Protein AF-A0A835HKP3-F1 (afdb_monomer_lite)

Foldseek 3Di:
DEAPCPPDDPVVSVVSLVVVLVVVVVVDDDDYDHDDDDQVSVQSDQWDFDDDPNDTPDTDGCPHSNVVVVVCVVPPPDVVVSVVVVVVCVVVVDDDPPDDPPDDPDPDPDDPVVVVVVVVVVLVVLVVVCVVLVVVVVVVVVVVVVVVCVVCPPVVVDDPVVVVVVVVVVVVVVVVVVVVVVVSSPPSVPD

pLDDT: mean 80.49, std 10.36, range [38.06, 93.88]

Sequence (191 aa):
MDEPTSGLDARATAIVMRTVRNIVDTGKTVVCTIHQPIIDIFEAFDELFLMKRGEEIYVGPLGHNSCHLIKYFEVSPNPNLIMRNKLLIKELSVPPPSSKDLYFSTQYSQPILTQCMACLWKQHLSYWRDPAYTAVQIFFTIVVALMFGSIFWKQGSQTFRKQVQCNGFHLYNSSIIGTQNASTVQPVVVV

Structure (mmCIF, N/CA/C/O backbone):
data_AF-A0A835HKP3-F1
#
_entry.id   AF-A0A835HKP3-F1
#
loop_
_atom_site.group_PDB
_atom_site.id
_atom_site.type_symbol
_atom_site.label_atom_id
_atom_site.label_alt_id
_atom_site.label_comp_id
_atom_site.label_asym_id
_atom_site.label_entity_id
_atom_site.label_seq_id
_atom_site.pdbx_PDB_ins_code
_atom_site.Cartn_x
_atom_site.Cartn_y
_atom_site.Cartn_z
_atom_site.occupancy
_atom_site.B_iso_or_equiv
_atom_site.auth_seq_id
_atom_site.auth_comp_id
_atom_site.auth_asym_id
_atom_site.auth_atom_id
_atom_site.pdbx_PDB_model_num
ATOM 1 N N . MET A 1 1 ? 2.506 -0.990 -5.476 1.00 86.25 1 MET A N 1
ATOM 2 C CA . MET A 1 1 ? 1.329 -1.748 -5.012 1.00 86.25 1 MET A CA 1
ATOM 3 C C . MET A 1 1 ? 1.746 -3.191 -4.913 1.00 86.25 1 MET A C 1
ATOM 5 O O . MET A 1 1 ? 2.318 -3.686 -5.875 1.00 86.25 1 MET A O 1
ATOM 9 N N . ASP A 1 2 ? 1.534 -3.813 -3.764 1.00 87.44 2 ASP A N 1
ATOM 10 C CA . ASP A 1 2 ? 1.914 -5.208 -3.569 1.00 87.44 2 ASP A CA 1
ATOM 11 C C . ASP A 1 2 ? 0.697 -6.102 -3.831 1.00 87.44 2 ASP A C 1
ATOM 13 O O . ASP A 1 2 ? -0.352 -5.875 -3.233 1.00 87.44 2 ASP A O 1
ATOM 17 N N . GLU A 1 3 ? 0.815 -7.009 -4.800 1.00 86.38 3 GLU A N 1
ATOM 18 C CA . GLU A 1 3 ? -0.190 -8.014 -5.188 1.00 86.38 3 GLU A CA 1
ATOM 19 C C . GLU A 1 3 ? -1.661 -7.525 -5.257 1.00 86.38 3 GLU A C 1
ATOM 21 O O . GLU A 1 3 ? -2.549 -8.103 -4.624 1.00 86.38 3 GLU A O 1
ATOM 26 N N . PRO A 1 4 ? -1.993 -6.503 -6.074 1.00 83.25 4 PRO A N 1
ATOM 27 C CA . PRO A 1 4 ? -3.330 -5.893 -6.092 1.00 83.25 4 PRO A CA 1
ATOM 28 C C . PRO A 1 4 ? -4.442 -6.811 -6.633 1.00 83.25 4 PRO A C 1
ATOM 30 O O . PRO A 1 4 ? -5.616 -6.448 -6.591 1.00 83.25 4 PRO A O 1
ATOM 33 N N . THR A 1 5 ? -4.079 -7.970 -7.181 1.00 86.25 5 THR A N 1
ATOM 34 C CA . THR A 1 5 ? -4.986 -8.945 -7.798 1.00 86.25 5 THR A CA 1
ATOM 35 C C . THR A 1 5 ? -5.197 -10.195 -6.941 1.00 86.25 5 THR A C 1
ATOM 37 O O . THR A 1 5 ? -5.968 -11.073 -7.328 1.00 86.25 5 THR A O 1
ATOM 40 N N . SER A 1 6 ? -4.508 -10.305 -5.800 1.00 86.50 6 SER A N 1
ATOM 41 C CA . SER A 1 6 ? -4.568 -11.488 -4.941 1.00 86.50 6 SER A CA 1
ATOM 42 C C . SER A 1 6 ? -5.951 -11.637 -4.299 1.00 86.50 6 SER A C 1
ATOM 44 O O . SER A 1 6 ? -6.517 -10.677 -3.777 1.00 86.50 6 SER A O 1
ATOM 46 N N . GLY A 1 7 ? -6.524 -12.842 -4.373 1.00 84.06 7 GLY A N 1
ATOM 47 C CA . GLY A 1 7 ? -7.847 -13.152 -3.816 1.00 84.06 7 GLY A CA 1
ATOM 48 C C . GLY A 1 7 ? -9.051 -12.612 -4.603 1.00 84.06 7 GLY A C 1
ATOM 49 O O . GLY A 1 7 ? -10.176 -12.733 -4.120 1.00 84.06 7 GLY A O 1
ATOM 50 N N . LEU A 1 8 ? -8.847 -12.037 -5.795 1.00 87.62 8 LEU A N 1
ATOM 51 C CA . LEU A 1 8 ? -9.923 -11.520 -6.648 1.00 87.62 8 LEU A CA 1
ATOM 52 C C . LEU A 1 8 ? -10.307 -12.493 -7.769 1.00 87.62 8 LEU A C 1
ATOM 54 O O . LEU A 1 8 ? -9.475 -13.222 -8.310 1.00 87.62 8 LEU A O 1
ATOM 58 N N . ASP A 1 9 ? -11.582 -12.466 -8.156 1.00 88.81 9 ASP A N 1
ATOM 59 C CA . ASP A 1 9 ? -12.055 -13.112 -9.377 1.00 88.81 9 ASP A CA 1
ATOM 60 C C . ASP A 1 9 ? -11.696 -12.271 -10.616 1.00 88.81 9 ASP A C 1
ATOM 62 O O . ASP A 1 9 ? -11.453 -11.066 -10.529 1.00 88.81 9 ASP A O 1
ATOM 66 N N . ALA A 1 10 ? -11.711 -12.884 -11.804 1.00 83.94 10 ALA A N 1
ATOM 67 C CA . ALA A 1 10 ? -11.262 -12.234 -13.039 1.00 83.94 10 ALA A C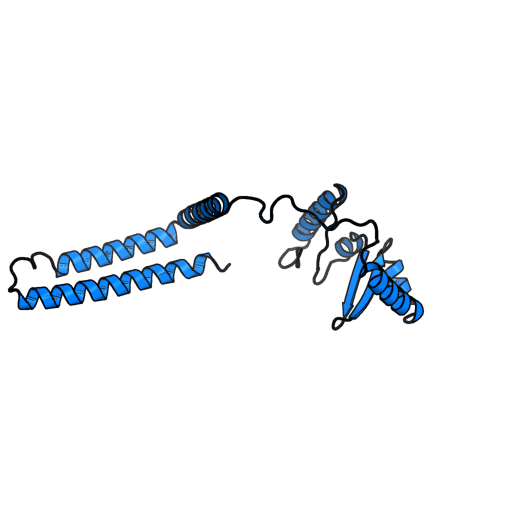A 1
ATOM 68 C C . ALA A 1 10 ? -11.957 -10.885 -13.324 1.00 83.94 10 ALA A C 1
ATOM 70 O O . ALA A 1 10 ? -11.320 -9.955 -13.829 1.00 83.94 10 ALA A O 1
ATOM 71 N N . ARG A 1 11 ? -13.246 -10.740 -12.975 1.00 87.62 11 ARG A N 1
ATOM 72 C CA . ARG A 1 11 ? -13.980 -9.485 -13.183 1.00 87.62 11 ARG A CA 1
ATOM 73 C C . ARG A 1 11 ? -13.511 -8.398 -12.219 1.00 87.62 11 ARG A C 1
ATOM 75 O O . ARG A 1 11 ? -13.263 -7.279 -12.673 1.00 87.62 11 ARG A O 1
ATOM 82 N N . ALA A 1 12 ? -13.406 -8.691 -10.922 1.00 90.12 12 ALA A N 1
ATOM 83 C CA . ALA A 1 12 ? -12.921 -7.715 -9.948 1.00 90.12 12 ALA A CA 1
ATOM 84 C C . ALA A 1 12 ? -11.494 -7.269 -10.285 1.00 90.12 12 ALA A C 1
ATOM 86 O O . ALA A 1 12 ? -11.207 -6.071 -10.285 1.00 90.12 12 ALA A O 1
ATOM 87 N N . THR A 1 13 ? -10.639 -8.206 -10.689 1.00 88.88 13 THR A N 1
ATOM 88 C CA . THR A 1 13 ? -9.268 -7.910 -11.102 1.00 88.88 13 THR A CA 1
ATOM 89 C C . THR A 1 13 ? -9.218 -6.939 -12.284 1.00 88.88 13 THR A C 1
ATOM 91 O O . THR A 1 13 ? -8.488 -5.948 -12.240 1.00 88.88 13 THR A O 1
ATOM 94 N N . ALA A 1 14 ? -10.045 -7.148 -13.313 1.00 88.50 14 ALA A N 1
ATOM 95 C CA . ALA A 1 14 ? -10.121 -6.239 -14.457 1.00 88.50 14 ALA A CA 1
ATOM 96 C C . ALA A 1 14 ? -10.580 -4.821 -14.062 1.00 88.50 14 ALA A C 1
ATOM 98 O O . ALA A 1 14 ? -10.102 -3.831 -14.619 1.00 88.50 14 ALA A O 1
ATOM 99 N N . ILE A 1 15 ? -11.490 -4.697 -13.090 1.00 91.19 15 ILE A N 1
ATOM 100 C CA . ILE A 1 15 ? -11.950 -3.395 -12.578 1.00 91.19 15 ILE A CA 1
ATOM 101 C C . ILE A 1 15 ? -10.822 -2.674 -11.829 1.00 91.19 15 ILE A C 1
ATOM 103 O O . ILE A 1 15 ? -10.595 -1.481 -12.060 1.00 91.19 15 ILE A O 1
ATOM 107 N N . VAL A 1 16 ? -10.093 -3.390 -10.966 1.00 91.75 16 VAL A N 1
ATOM 108 C CA . VAL A 1 16 ? -8.942 -2.841 -10.234 1.00 91.75 16 VAL A CA 1
ATOM 109 C C . VAL A 1 16 ? -7.881 -2.356 -11.215 1.00 91.75 16 VAL A C 1
ATOM 111 O O . VAL A 1 16 ? -7.479 -1.196 -11.155 1.00 91.75 16 VAL A O 1
ATOM 114 N N . MET A 1 17 ? -7.502 -3.192 -12.182 1.00 91.00 17 MET A N 1
ATOM 115 C CA . MET A 1 17 ? -6.480 -2.849 -13.172 1.00 91.00 17 MET A CA 1
ATOM 116 C C . MET A 1 17 ? -6.892 -1.687 -14.077 1.00 91.00 17 MET A C 1
ATOM 118 O O . MET A 1 17 ? -6.067 -0.825 -14.368 1.00 91.00 17 MET A O 1
ATOM 122 N N . ARG A 1 18 ? -8.176 -1.571 -14.444 1.00 90.94 18 ARG A N 1
ATOM 123 C CA . ARG A 1 18 ? -8.688 -0.392 -15.163 1.00 90.94 18 ARG A CA 1
ATOM 124 C C .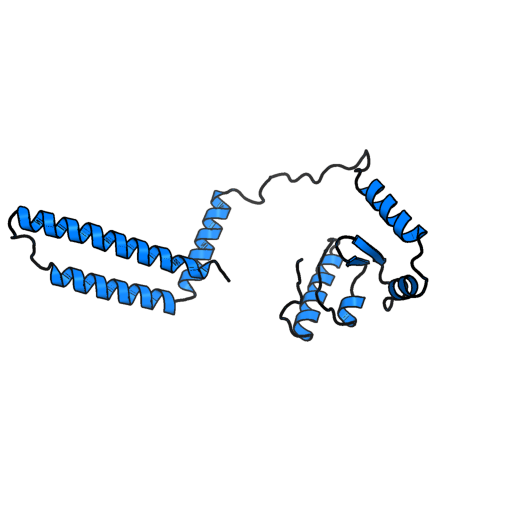 ARG A 1 18 ? -8.570 0.886 -14.329 1.00 90.94 18 ARG A C 1
ATOM 126 O O . ARG A 1 18 ? -8.231 1.939 -14.855 1.00 90.94 18 ARG A O 1
ATOM 133 N N . THR A 1 19 ? -8.826 0.799 -13.027 1.00 92.56 19 THR A N 1
ATOM 134 C CA . THR A 1 19 ? -8.691 1.950 -12.122 1.00 92.56 19 THR A CA 1
ATOM 135 C C . THR A 1 19 ? -7.230 2.361 -11.975 1.00 92.56 19 THR A C 1
ATOM 137 O O . THR A 1 19 ? -6.914 3.546 -12.054 1.00 92.56 19 THR A O 1
ATOM 140 N N . VAL A 1 20 ? -6.330 1.386 -11.825 1.00 92.88 20 VAL A N 1
ATOM 141 C CA . VAL A 1 20 ? -4.881 1.622 -11.836 1.00 92.88 20 VAL A CA 1
ATOM 142 C C . VAL A 1 20 ? -4.461 2.277 -13.147 1.00 92.88 20 VAL A C 1
ATOM 144 O O . VAL A 1 20 ? -3.700 3.244 -13.118 1.00 92.88 20 VAL A O 1
ATOM 147 N N . ARG A 1 21 ? -5.007 1.826 -14.282 1.00 91.56 21 ARG A N 1
ATOM 148 C CA . ARG A 1 21 ? -4.693 2.423 -15.577 1.00 91.56 21 ARG A CA 1
ATOM 149 C C . ARG A 1 21 ? -5.082 3.895 -15.639 1.00 91.56 21 ARG A C 1
ATOM 151 O O . ARG A 1 21 ? -4.215 4.713 -15.922 1.00 91.56 21 ARG A O 1
ATOM 158 N N . ASN A 1 22 ? -6.309 4.228 -15.240 1.00 92.56 22 ASN A N 1
ATOM 159 C CA . ASN A 1 22 ? -6.775 5.614 -15.182 1.00 92.56 22 ASN A CA 1
ATOM 160 C C . ASN A 1 22 ? -5.884 6.496 -14.290 1.00 92.56 22 ASN A C 1
ATOM 162 O O . ASN A 1 22 ? -5.699 7.673 -14.577 1.00 92.56 22 ASN A O 1
ATOM 166 N N . ILE A 1 23 ? -5.332 5.952 -13.198 1.00 92.69 23 ILE A N 1
ATOM 167 C CA . ILE A 1 23 ? -4.397 6.686 -12.331 1.00 92.69 23 ILE A CA 1
ATOM 168 C C . ILE A 1 23 ? -3.085 6.962 -13.068 1.00 92.69 23 ILE A C 1
ATOM 170 O O . ILE A 1 23 ? -2.560 8.072 -12.963 1.00 92.69 23 ILE A O 1
ATOM 174 N N . VAL A 1 24 ? -2.562 5.992 -13.818 1.00 93.00 24 VAL A N 1
ATOM 175 C CA . VAL A 1 24 ? -1.344 6.200 -14.612 1.00 93.00 24 VAL A CA 1
ATOM 176 C C . VAL A 1 24 ? -1.569 7.234 -15.711 1.00 93.00 24 VAL A C 1
ATOM 178 O O . VAL A 1 24 ? -0.719 8.104 -15.892 1.00 93.00 24 VAL A O 1
ATOM 181 N N . ASP A 1 25 ? -2.749 7.240 -16.333 1.00 92.25 25 ASP A N 1
ATOM 182 C CA . ASP A 1 25 ? -3.122 8.229 -17.352 1.00 92.25 25 ASP A CA 1
ATOM 183 C C . ASP A 1 25 ? -3.149 9.672 -16.804 1.00 92.25 25 ASP A C 1
ATOM 185 O O . ASP A 1 25 ? -3.023 10.630 -17.564 1.00 92.25 25 ASP A O 1
ATOM 189 N N . THR A 1 26 ? -3.225 9.860 -15.477 1.00 93.75 26 THR A N 1
ATOM 190 C CA . THR A 1 26 ? -3.047 11.184 -14.839 1.00 93.75 26 THR A CA 1
ATOM 191 C C . THR A 1 26 ? -1.585 11.648 -14.743 1.00 93.75 26 THR A C 1
ATOM 193 O O . THR A 1 26 ? -1.315 12.699 -14.162 1.00 93.75 26 THR A O 1
ATOM 196 N N . GLY A 1 27 ? -0.634 10.885 -15.291 1.00 91.38 27 GLY A N 1
ATOM 197 C CA . GLY A 1 27 ? 0.802 11.176 -15.253 1.00 91.38 27 GLY A CA 1
ATOM 198 C C . GLY A 1 27 ? 1.513 10.656 -14.001 1.00 91.38 27 GLY A C 1
ATOM 199 O O . GLY A 1 27 ? 2.582 11.152 -13.649 1.00 91.38 27 GLY A O 1
ATOM 200 N N . LYS A 1 28 ? 0.926 9.682 -13.294 1.00 90.69 28 LYS A N 1
ATOM 201 C CA . LYS A 1 28 ? 1.528 9.069 -12.099 1.00 90.69 28 LYS A CA 1
ATOM 202 C C . LYS A 1 28 ? 2.219 7.754 -12.447 1.00 90.69 28 LYS A C 1
ATOM 204 O O . LYS A 1 28 ? 1.617 6.885 -13.066 1.00 90.69 28 LYS A O 1
ATOM 209 N N . THR A 1 29 ? 3.440 7.557 -11.959 1.00 91.00 29 THR A N 1
ATOM 210 C CA . THR A 1 29 ? 4.133 6.267 -12.069 1.00 91.00 29 THR A CA 1
ATOM 211 C C . THR A 1 29 ? 3.579 5.282 -11.044 1.00 91.00 29 THR A C 1
ATOM 213 O O . THR A 1 29 ? 3.584 5.558 -9.843 1.00 91.00 29 THR A O 1
ATOM 216 N N . VAL A 1 30 ? 3.124 4.117 -11.507 1.00 92.12 30 VAL A N 1
ATOM 217 C CA . VAL A 1 30 ? 2.668 3.023 -10.644 1.00 92.12 30 VAL A CA 1
ATOM 218 C C . VAL A 1 30 ? 3.553 1.809 -10.876 1.00 92.12 30 VAL A C 1
ATOM 220 O O . VAL A 1 30 ? 3.666 1.320 -11.992 1.00 92.12 30 VAL A O 1
ATOM 223 N N . VAL A 1 31 ? 4.148 1.303 -9.799 1.00 92.50 31 VAL A N 1
ATOM 224 C CA . VAL A 1 31 ? 4.883 0.034 -9.790 1.00 92.50 31 VAL A CA 1
ATOM 225 C C . VAL A 1 31 ? 4.053 -0.977 -9.018 1.00 92.50 31 VAL A C 1
ATOM 227 O O . VAL A 1 31 ? 3.608 -0.678 -7.902 1.00 92.50 31 VAL A O 1
ATOM 230 N N . CYS A 1 32 ? 3.826 -2.162 -9.582 1.00 91.56 32 CYS A N 1
ATOM 231 C CA . CYS A 1 32 ? 3.129 -3.235 -8.883 1.00 91.56 32 CYS A CA 1
ATOM 232 C C . CYS A 1 32 ? 3.749 -4.611 -9.118 1.00 91.56 32 CYS A C 1
ATOM 234 O O . CYS A 1 32 ? 4.307 -4.874 -10.179 1.00 91.56 32 CYS A O 1
ATOM 236 N N . THR A 1 33 ? 3.649 -5.465 -8.105 1.00 91.25 33 THR A N 1
ATOM 237 C CA . THR A 1 33 ? 3.965 -6.893 -8.175 1.00 91.25 33 THR A CA 1
ATOM 238 C C . THR A 1 33 ? 2.672 -7.640 -8.479 1.00 91.25 33 THR A C 1
ATOM 240 O O . THR A 1 33 ? 1.639 -7.367 -7.869 1.00 91.25 33 THR A O 1
ATOM 243 N N . ILE A 1 34 ? 2.690 -8.562 -9.442 1.00 87.75 34 ILE A N 1
ATOM 244 C CA . ILE A 1 34 ? 1.534 -9.422 -9.713 1.00 87.75 34 ILE A CA 1
ATOM 245 C C . ILE A 1 34 ? 1.958 -10.874 -9.655 1.00 87.75 34 ILE A C 1
ATOM 247 O O . ILE A 1 34 ? 2.877 -11.302 -10.352 1.00 87.75 34 ILE A O 1
ATOM 251 N N . HIS A 1 35 ? 1.214 -11.635 -8.863 1.00 84.75 35 HIS A N 1
ATOM 252 C CA . HIS A 1 35 ? 1.263 -13.079 -8.883 1.00 84.75 35 HIS A CA 1
ATOM 253 C C . HIS A 1 35 ? 0.244 -13.602 -9.908 1.00 84.75 35 HIS A C 1
ATOM 255 O O . HIS A 1 35 ? -0.946 -13.326 -9.791 1.00 84.75 35 HIS A O 1
ATOM 261 N N . GLN A 1 36 ? 0.716 -14.348 -10.914 1.00 80.38 36 GLN A N 1
ATOM 262 C CA . GLN A 1 36 ? -0.118 -15.054 -11.907 1.00 80.38 36 GLN A CA 1
ATOM 263 C C . GLN A 1 36 ? -1.153 -14.166 -12.647 1.00 80.38 36 GLN A C 1
ATOM 265 O O . GLN A 1 36 ? -2.360 -14.364 -12.496 1.00 80.38 36 GLN A O 1
ATOM 270 N N . PRO A 1 37 ? -0.718 -13.201 -13.481 1.00 84.62 37 PRO A N 1
ATOM 271 C CA . PRO A 1 37 ? -1.641 -12.392 -14.272 1.00 84.62 37 PRO A CA 1
ATOM 272 C C . PRO A 1 37 ? -2.304 -13.216 -15.386 1.00 84.62 37 PRO A C 1
ATOM 274 O O . PRO A 1 37 ? -1.662 -14.046 -16.031 1.00 84.62 37 PRO A O 1
ATOM 277 N N . ILE A 1 38 ? -3.577 -12.930 -15.668 1.00 86.06 38 ILE A N 1
ATOM 278 C CA . ILE A 1 38 ? -4.205 -13.335 -16.935 1.00 86.06 38 ILE A CA 1
ATOM 279 C C . ILE A 1 38 ? -3.621 -12.516 -18.094 1.00 86.06 38 ILE A C 1
ATOM 281 O O . ILE A 1 38 ? -3.156 -11.395 -17.879 1.00 86.06 38 ILE A O 1
ATOM 285 N N . ILE A 1 39 ? -3.678 -13.054 -19.317 1.00 86.31 39 ILE A N 1
ATOM 286 C CA . ILE A 1 39 ? -3.059 -12.438 -20.502 1.00 86.31 39 ILE A CA 1
ATOM 287 C C . ILE A 1 39 ? -3.528 -10.995 -20.734 1.00 86.31 39 ILE A C 1
ATOM 289 O O . ILE A 1 39 ? -2.691 -10.113 -20.883 1.00 86.31 39 ILE A O 1
ATOM 293 N N . ASP A 1 40 ? -4.830 -10.728 -20.618 1.00 84.38 40 ASP A N 1
ATOM 294 C CA . ASP A 1 40 ? -5.398 -9.386 -20.817 1.00 84.38 40 ASP A CA 1
ATOM 295 C C . ASP A 1 40 ? -4.833 -8.348 -19.834 1.00 84.38 40 ASP A C 1
ATOM 297 O O . ASP A 1 40 ? -4.687 -7.172 -20.158 1.00 84.38 40 ASP A O 1
ATOM 301 N N . ILE A 1 41 ? -4.526 -8.776 -18.606 1.00 87.25 41 ILE A N 1
ATOM 302 C CA . ILE A 1 41 ? -3.937 -7.911 -17.577 1.00 87.25 41 ILE A CA 1
ATOM 303 C C . ILE A 1 41 ? -2.443 -7.765 -17.806 1.00 87.25 41 ILE A C 1
ATOM 305 O O . ILE A 1 41 ? -1.907 -6.676 -17.637 1.00 87.25 41 ILE A O 1
ATOM 309 N N . PHE A 1 42 ? -1.778 -8.855 -18.177 1.00 89.00 42 PHE A N 1
ATOM 310 C CA . PHE A 1 42 ? -0.359 -8.845 -18.489 1.00 89.00 42 PHE A CA 1
ATOM 311 C C . PHE A 1 42 ? -0.057 -7.881 -19.642 1.00 89.00 42 PHE A C 1
ATOM 313 O O . PHE A 1 42 ? 0.838 -7.054 -19.523 1.00 89.00 42 PHE A O 1
ATOM 320 N N . GLU A 1 43 ? -0.858 -7.908 -20.706 1.00 87.44 43 GLU A N 1
ATOM 321 C CA . GLU A 1 43 ? -0.705 -7.024 -21.867 1.00 87.44 43 GLU A CA 1
ATOM 322 C C . GLU A 1 43 ? -1.102 -5.567 -21.601 1.00 87.44 43 GLU A C 1
ATOM 324 O O . GLU A 1 43 ? -0.743 -4.684 -22.376 1.00 87.44 43 GLU A O 1
ATOM 329 N N . ALA A 1 44 ? -1.805 -5.284 -20.501 1.00 86.25 44 ALA A N 1
ATOM 330 C CA . ALA A 1 44 ? -2.131 -3.916 -20.105 1.00 86.25 44 ALA A CA 1
ATOM 331 C C . ALA A 1 44 ? -0.928 -3.148 -19.518 1.00 86.25 44 ALA A C 1
ATOM 333 O O . ALA A 1 44 ? -1.040 -1.942 -19.281 1.00 86.25 44 ALA A O 1
ATOM 334 N N . PHE A 1 45 ? 0.196 -3.826 -19.254 1.00 90.44 45 PHE A N 1
ATOM 335 C CA . PHE A 1 45 ? 1.410 -3.209 -18.726 1.00 90.44 45 PHE A CA 1
ATOM 336 C C . PHE A 1 45 ? 2.260 -2.553 -19.809 1.00 90.44 45 PHE A C 1
ATOM 338 O O . PHE A 1 45 ? 2.493 -3.118 -20.874 1.00 90.44 45 PHE A O 1
ATOM 345 N N . ASP A 1 46 ? 2.793 -1.378 -19.479 1.00 91.25 46 ASP A N 1
ATOM 346 C CA . ASP A 1 46 ? 3.705 -0.647 -20.360 1.00 91.25 46 ASP A CA 1
ATOM 347 C C . ASP A 1 46 ? 5.096 -1.302 -20.368 1.00 91.25 46 ASP A C 1
ATOM 349 O O . ASP A 1 46 ? 5.678 -1.541 -21.427 1.00 91.25 46 ASP A O 1
ATOM 353 N N . GLU A 1 47 ? 5.604 -1.655 -19.182 1.00 91.06 47 GLU A N 1
ATOM 354 C CA . GLU A 1 47 ? 6.919 -2.262 -18.961 1.00 91.06 47 GLU A CA 1
ATOM 355 C C . GLU A 1 47 ? 6.840 -3.447 -17.991 1.00 91.06 47 GLU A C 1
ATOM 357 O O . GLU A 1 47 ? 6.045 -3.448 -17.049 1.00 91.06 47 GLU A O 1
ATOM 362 N N . LEU A 1 48 ? 7.695 -4.452 -18.210 1.00 90.69 48 LEU A N 1
ATOM 363 C CA . LEU A 1 48 ? 7.858 -5.607 -17.333 1.00 90.69 48 LEU A CA 1
ATOM 364 C C . LEU A 1 48 ? 9.232 -5.572 -16.681 1.00 90.69 48 LEU A C 1
ATOM 366 O O . LEU A 1 48 ? 10.249 -5.469 -17.364 1.00 90.69 48 LEU A O 1
ATOM 370 N N . PHE A 1 49 ? 9.245 -5.772 -15.367 1.00 90.94 49 PHE A N 1
ATOM 371 C CA . PHE A 1 49 ? 10.445 -6.043 -14.589 1.00 90.94 49 PHE A CA 1
ATOM 372 C C . PHE A 1 49 ? 10.394 -7.491 -14.084 1.00 90.94 49 PHE A C 1
ATOM 374 O O . PHE A 1 49 ? 9.680 -7.807 -13.132 1.00 90.94 49 PHE A O 1
ATOM 381 N N . LEU A 1 50 ? 11.128 -8.391 -14.736 1.00 88.56 50 LEU A N 1
ATOM 382 C CA . LEU A 1 50 ? 11.158 -9.816 -14.421 1.00 88.56 50 LEU A CA 1
ATOM 383 C C . LEU A 1 50 ? 12.422 -10.178 -13.641 1.00 88.56 50 LEU A C 1
ATOM 385 O O . LEU A 1 50 ? 13.539 -9.931 -14.097 1.00 88.56 50 LEU A O 1
ATOM 389 N N . MET A 1 51 ? 12.248 -10.851 -12.503 1.00 86.19 51 MET A N 1
ATOM 390 C CA . MET A 1 51 ? 13.341 -11.294 -11.632 1.00 86.19 51 MET A CA 1
ATOM 391 C C . MET A 1 51 ? 13.319 -12.800 -11.378 1.00 86.19 51 MET A C 1
ATOM 393 O O . MET A 1 51 ? 12.260 -13.423 -11.321 1.00 86.19 51 MET A O 1
ATOM 397 N N . LYS A 1 52 ? 14.496 -13.380 -11.125 1.00 85.00 52 LYS A N 1
ATOM 398 C CA . LYS A 1 52 ? 14.671 -14.745 -10.611 1.00 85.00 52 LYS A CA 1
ATOM 399 C C . LYS A 1 52 ? 15.845 -14.793 -9.646 1.00 85.00 52 LYS A C 1
ATOM 401 O O . LYS A 1 52 ? 16.950 -14.409 -9.993 1.00 85.00 52 LYS A O 1
ATOM 406 N N . ARG A 1 53 ? 15.612 -15.323 -8.438 1.00 87.75 53 ARG A N 1
ATOM 407 C CA . ARG A 1 53 ? 16.639 -15.471 -7.380 1.00 87.75 53 ARG A CA 1
ATOM 408 C C . ARG A 1 53 ? 17.394 -14.167 -7.059 1.00 87.75 53 ARG A C 1
ATOM 410 O O . ARG A 1 53 ? 18.580 -14.203 -6.763 1.00 87.75 53 ARG A O 1
ATOM 417 N N . GLY A 1 54 ? 16.700 -13.030 -7.115 1.00 81.50 54 GLY A N 1
ATOM 418 C CA . GLY A 1 54 ? 17.297 -11.712 -6.876 1.00 81.50 54 GLY A CA 1
ATOM 419 C C . GLY A 1 54 ? 18.087 -11.145 -8.060 1.00 81.50 54 GLY A C 1
ATOM 420 O O . GLY A 1 54 ? 18.623 -10.049 -7.946 1.00 81.50 54 GLY A O 1
ATOM 421 N N . GLU A 1 55 ? 18.137 -11.850 -9.192 1.00 79.19 55 GLU A N 1
ATOM 422 C CA . GLU A 1 55 ? 18.718 -11.348 -10.434 1.00 79.19 55 GLU A CA 1
ATOM 423 C C . GLU A 1 55 ? 17.624 -10.898 -11.402 1.00 79.19 55 GLU A C 1
ATOM 425 O O . GLU A 1 55 ? 16.578 -11.538 -11.543 1.00 79.19 55 GLU A O 1
ATOM 430 N N . GLU A 1 56 ? 17.882 -9.792 -12.087 1.00 80.81 56 GLU A N 1
ATOM 431 C CA . GLU A 1 56 ? 17.074 -9.309 -13.197 1.00 80.81 56 GLU A CA 1
ATOM 432 C C . GLU A 1 56 ? 17.225 -10.246 -14.406 1.00 80.81 56 GLU A C 1
ATOM 434 O O . GLU A 1 56 ? 18.338 -10.494 -14.871 1.00 80.81 56 GLU A O 1
ATOM 439 N N . ILE A 1 57 ? 16.108 -10.758 -14.928 1.00 82.75 57 ILE A N 1
ATOM 440 C CA . ILE A 1 57 ? 16.090 -11.518 -16.184 1.00 82.75 57 ILE A CA 1
ATOM 441 C C . ILE A 1 57 ? 15.744 -10.609 -17.359 1.00 82.75 57 ILE A C 1
ATOM 443 O O . ILE A 1 57 ? 16.326 -10.766 -18.428 1.00 82.75 57 ILE A O 1
ATOM 447 N N . TYR A 1 58 ? 14.764 -9.722 -17.188 1.00 83.81 58 TYR A N 1
ATOM 448 C CA . TYR A 1 58 ? 14.256 -8.864 -18.253 1.00 83.81 58 TYR A CA 1
ATOM 449 C C . TYR A 1 58 ? 13.692 -7.574 -17.671 1.00 83.81 58 TYR A C 1
ATOM 451 O O . TYR A 1 58 ? 12.861 -7.623 -16.766 1.00 83.81 58 TYR A O 1
ATOM 459 N N . VAL A 1 59 ? 14.104 -6.441 -18.234 1.00 86.12 59 VAL A N 1
ATOM 460 C CA . VAL A 1 59 ? 13.517 -5.128 -17.969 1.00 86.12 59 VAL A CA 1
ATOM 461 C C . VAL A 1 59 ? 13.301 -4.433 -19.292 1.00 86.12 59 VAL A C 1
ATOM 463 O O . VAL A 1 59 ? 14.246 -4.231 -20.060 1.00 86.12 59 VAL A O 1
ATOM 466 N N . GLY A 1 60 ? 12.052 -4.082 -19.566 1.00 87.00 60 GLY A N 1
ATOM 467 C CA . GLY A 1 60 ? 11.713 -3.341 -20.766 1.00 87.00 60 GLY A CA 1
ATOM 468 C C . GLY A 1 60 ? 10.230 -3.374 -21.114 1.00 87.00 60 GLY A C 1
ATOM 469 O O . GLY A 1 60 ? 9.430 -4.003 -20.416 1.00 87.00 60 GLY A O 1
ATOM 470 N N . PRO A 1 61 ? 9.857 -2.692 -22.206 1.00 90.00 61 PRO A N 1
ATOM 471 C CA . PRO A 1 61 ? 8.478 -2.617 -22.657 1.00 90.00 61 PRO A CA 1
ATOM 472 C C . PRO A 1 61 ? 7.996 -3.964 -23.193 1.00 90.00 61 PRO A C 1
ATOM 474 O O . PRO A 1 61 ? 8.682 -4.559 -24.027 1.00 90.00 61 PRO A O 1
ATOM 477 N N . LEU A 1 62 ? 6.796 -4.410 -22.796 1.00 88.00 62 LEU A N 1
ATOM 478 C CA . LEU A 1 62 ? 6.218 -5.665 -23.308 1.00 88.00 62 LEU A CA 1
ATOM 479 C C . LEU A 1 62 ? 6.022 -5.618 -24.833 1.00 88.00 62 LEU A C 1
ATOM 481 O O . LEU A 1 62 ? 6.243 -6.614 -25.531 1.00 88.00 62 LEU A O 1
ATOM 485 N N . GLY A 1 63 ? 5.627 -4.451 -25.348 1.00 85.88 63 GLY A N 1
ATOM 486 C CA . GLY A 1 63 ? 5.188 -4.281 -26.731 1.00 85.88 63 GLY A CA 1
ATOM 487 C C . GLY A 1 63 ? 3.803 -4.889 -26.982 1.00 85.88 63 GLY A C 1
ATOM 488 O O . GLY A 1 63 ? 3.218 -5.542 -26.119 1.00 85.88 63 GLY A O 1
ATOM 489 N N . HIS A 1 64 ? 3.265 -4.683 -28.187 1.00 85.38 64 HIS A N 1
ATOM 490 C CA . HIS A 1 64 ? 1.965 -5.251 -28.554 1.00 85.38 64 HIS A CA 1
ATOM 491 C C . HIS A 1 64 ? 2.032 -6.785 -28.542 1.00 85.38 64 HIS A C 1
ATOM 493 O O . HIS A 1 64 ? 2.967 -7.363 -29.102 1.00 85.38 64 HIS A O 1
ATOM 499 N N . ASN A 1 65 ? 1.072 -7.433 -27.881 1.00 84.56 65 ASN A N 1
ATOM 500 C CA . ASN A 1 65 ? 1.017 -8.884 -27.670 1.00 84.56 65 ASN A CA 1
ATOM 501 C C . ASN A 1 65 ? 2.321 -9.481 -27.110 1.00 84.56 65 ASN A C 1
ATOM 503 O O . ASN A 1 65 ? 2.755 -10.559 -27.517 1.00 84.56 65 ASN A O 1
ATOM 507 N N . SER A 1 66 ? 3.001 -8.750 -26.219 1.00 86.50 66 SER A N 1
ATOM 508 C CA . SER A 1 66 ? 4.255 -9.187 -25.585 1.00 86.50 66 SER A CA 1
ATOM 509 C C . SER A 1 66 ? 5.392 -9.514 -26.570 1.00 86.50 66 SER A C 1
ATOM 511 O O . SER A 1 66 ? 6.309 -10.272 -26.244 1.00 86.50 66 SER A O 1
ATOM 513 N N . CYS A 1 67 ? 5.360 -8.958 -27.787 1.00 86.31 67 CYS A N 1
ATOM 514 C CA . CYS A 1 67 ? 6.292 -9.330 -28.854 1.00 86.31 67 CYS A CA 1
ATOM 515 C C . CYS A 1 67 ? 7.766 -9.066 -28.506 1.00 86.31 67 CYS A C 1
ATOM 517 O O . CYS A 1 67 ? 8.643 -9.822 -28.927 1.00 86.31 67 CYS A O 1
ATOM 519 N N . HIS A 1 68 ? 8.063 -8.030 -27.715 1.00 85.31 68 HIS A N 1
ATOM 520 C CA . HIS A 1 68 ? 9.434 -7.734 -27.296 1.00 85.31 68 HIS A CA 1
ATOM 521 C C . HIS A 1 68 ? 9.949 -8.756 -26.285 1.00 85.31 68 HIS A C 1
ATOM 523 O O . HIS A 1 68 ? 11.112 -9.155 -26.354 1.00 85.31 68 HIS A O 1
ATOM 529 N N . LEU A 1 69 ? 9.080 -9.199 -25.379 1.00 85.94 69 LEU A N 1
ATOM 530 C CA . LEU A 1 69 ? 9.395 -10.232 -24.404 1.00 85.94 69 LEU A CA 1
ATOM 531 C C . LEU A 1 69 ? 9.602 -11.591 -25.079 1.00 85.94 69 LEU A C 1
ATOM 533 O O . LEU A 1 69 ? 10.591 -12.265 -24.807 1.00 85.94 69 LEU A O 1
ATOM 537 N N . ILE A 1 70 ? 8.711 -11.968 -26.000 1.00 86.56 70 ILE A N 1
ATOM 538 C CA . ILE A 1 70 ? 8.834 -13.215 -26.767 1.00 86.56 70 ILE A CA 1
ATOM 539 C C . ILE A 1 70 ? 10.159 -13.221 -27.532 1.00 86.56 70 ILE A C 1
ATOM 541 O O . ILE A 1 70 ? 10.963 -14.134 -27.367 1.00 86.56 70 ILE A O 1
ATOM 545 N N . LYS A 1 71 ? 10.455 -12.145 -28.269 1.00 85.75 71 LYS A N 1
ATOM 546 C CA . LYS A 1 71 ? 11.716 -12.001 -29.003 1.00 85.75 71 LYS A CA 1
ATOM 547 C C . LYS A 1 71 ? 12.945 -12.068 -28.092 1.00 85.75 71 LYS A C 1
ATOM 549 O O . LYS A 1 71 ? 13.967 -12.620 -28.494 1.00 85.75 71 LYS A O 1
ATOM 554 N N . TYR A 1 72 ? 12.862 -11.512 -26.882 1.00 82.94 72 TYR A N 1
ATOM 555 C CA . TYR A 1 72 ? 13.941 -11.582 -25.896 1.00 82.94 72 TYR A CA 1
ATOM 556 C C . TYR A 1 72 ? 14.232 -13.019 -25.445 1.00 82.94 72 TYR A C 1
ATOM 558 O O . TYR A 1 72 ? 15.391 -13.357 -25.230 1.00 82.94 72 TYR A O 1
ATOM 566 N N . PHE A 1 73 ? 13.206 -13.865 -25.326 1.00 83.75 73 PHE A N 1
ATOM 567 C CA . PHE A 1 73 ? 13.374 -15.270 -24.949 1.00 83.75 73 PHE A 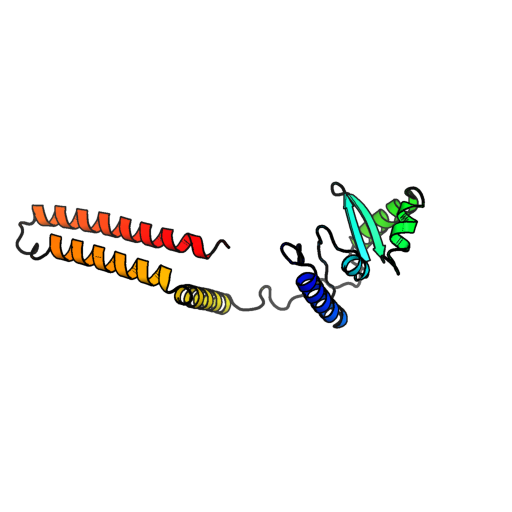CA 1
ATOM 568 C C . PHE A 1 73 ? 13.677 -16.202 -26.131 1.00 83.75 73 PHE A C 1
ATOM 570 O O . PHE A 1 73 ? 14.350 -17.213 -25.939 1.00 83.75 73 PHE A O 1
ATOM 577 N N . GLU A 1 74 ? 13.215 -15.879 -27.341 1.00 83.25 74 GLU A N 1
ATOM 578 C CA . GLU A 1 74 ? 13.508 -16.643 -28.564 1.00 83.25 74 GLU A CA 1
ATOM 579 C C . GLU A 1 74 ? 14.960 -16.475 -29.021 1.00 83.25 74 GLU A C 1
ATOM 581 O O . GLU A 1 74 ? 15.603 -17.424 -29.476 1.00 83.25 74 GLU A O 1
ATOM 586 N N . VAL A 1 75 ? 15.505 -15.265 -28.888 1.00 72.75 75 VAL A N 1
ATOM 587 C CA . VAL A 1 75 ? 16.916 -14.999 -29.149 1.00 72.75 75 VAL A CA 1
ATOM 588 C C . VAL A 1 75 ? 17.683 -15.344 -27.874 1.00 72.75 75 VAL A C 1
ATOM 590 O O . VAL A 1 75 ? 17.619 -14.596 -26.907 1.00 72.75 75 VAL A O 1
ATOM 593 N N . SER A 1 76 ? 18.386 -16.486 -27.874 1.00 60.12 76 SER A N 1
ATOM 594 C CA . SER A 1 76 ? 19.303 -16.956 -26.810 1.00 60.12 76 SER A CA 1
ATOM 595 C C . SER A 1 76 ? 19.928 -15.802 -26.006 1.00 60.12 76 SER A C 1
ATOM 597 O O . SER A 1 76 ? 20.365 -14.834 -26.641 1.00 60.12 76 SER A O 1
ATOM 599 N N . PRO A 1 77 ? 19.995 -15.881 -24.655 1.00 62.66 77 PRO A N 1
ATOM 600 C CA . PRO A 1 77 ? 20.290 -14.751 -23.774 1.00 62.66 77 PRO A CA 1
ATOM 601 C C . PRO A 1 77 ? 21.485 -13.960 -24.287 1.00 62.66 77 PRO A C 1
ATOM 603 O O . PRO A 1 77 ? 22.630 -14.401 -24.190 1.00 62.66 77 PRO A O 1
ATOM 606 N N . ASN A 1 78 ? 21.207 -12.800 -24.881 1.00 62.56 78 ASN A N 1
ATOM 607 C CA . ASN A 1 78 ? 22.248 -11.994 -25.485 1.00 62.56 78 ASN A CA 1
ATOM 608 C C . ASN A 1 78 ? 23.053 -11.368 -24.337 1.00 62.56 78 ASN A C 1
ATOM 610 O O . ASN A 1 78 ? 22.521 -10.498 -23.637 1.00 62.56 78 ASN A O 1
ATOM 614 N N . PRO A 1 79 ? 24.319 -11.772 -24.119 1.00 65.38 79 PRO A N 1
ATOM 615 C CA . PRO A 1 79 ? 25.105 -11.292 -22.985 1.00 65.38 79 PRO A CA 1
ATOM 616 C C . PRO A 1 79 ? 25.257 -9.766 -23.007 1.00 65.38 79 PRO A C 1
ATOM 618 O O . PRO A 1 79 ? 25.378 -9.143 -21.954 1.00 65.38 79 PRO A O 1
ATOM 621 N N . ASN A 1 80 ? 25.162 -9.146 -24.189 1.00 68.44 80 ASN A N 1
ATOM 622 C CA . ASN A 1 80 ? 25.222 -7.697 -24.349 1.00 68.44 80 ASN A CA 1
ATOM 623 C C . ASN A 1 80 ? 24.021 -6.970 -23.730 1.00 68.44 80 ASN A C 1
ATOM 625 O O . ASN A 1 80 ? 24.177 -5.848 -23.261 1.00 68.44 80 ASN A O 1
ATOM 629 N N . LEU A 1 81 ? 22.834 -7.585 -23.707 1.00 67.62 81 LEU A N 1
ATOM 630 C CA . LEU A 1 81 ? 21.621 -6.961 -23.167 1.00 67.62 81 LEU A CA 1
ATOM 631 C C . LEU A 1 81 ? 21.650 -6.968 -21.635 1.00 67.62 81 LEU A C 1
ATOM 633 O O . LEU A 1 81 ? 21.464 -5.929 -21.011 1.00 67.62 81 LEU A O 1
ATOM 637 N N . ILE A 1 82 ? 22.037 -8.105 -21.048 1.00 69.12 82 ILE A N 1
ATOM 638 C CA . ILE A 1 82 ? 22.279 -8.232 -19.603 1.00 69.12 82 ILE A CA 1
ATOM 639 C C . ILE A 1 82 ? 23.395 -7.272 -19.166 1.00 69.12 82 ILE A C 1
ATOM 641 O O . ILE A 1 82 ? 23.277 -6.585 -18.152 1.00 69.12 82 ILE A O 1
ATOM 645 N N . MET A 1 83 ? 24.484 -7.188 -19.936 1.00 72.19 83 MET A N 1
ATOM 646 C CA . MET A 1 83 ? 25.585 -6.268 -19.646 1.00 72.19 83 MET A CA 1
ATOM 647 C C . MET A 1 83 ? 25.147 -4.802 -19.742 1.00 72.19 83 MET A C 1
ATOM 649 O O . MET A 1 83 ? 25.503 -4.008 -18.875 1.00 72.19 83 MET A O 1
ATOM 653 N N . ARG A 1 84 ? 24.336 -4.442 -20.744 1.00 76.75 84 ARG A N 1
ATOM 654 C CA . ARG A 1 84 ? 23.783 -3.092 -20.890 1.00 76.75 84 ARG A CA 1
ATOM 655 C C . ARG A 1 84 ? 22.862 -2.721 -19.730 1.00 76.75 84 ARG A C 1
ATOM 657 O O . ARG A 1 84 ? 23.014 -1.624 -19.210 1.00 76.75 84 ARG A O 1
ATOM 664 N N . ASN A 1 85 ? 21.975 -3.613 -19.288 1.00 73.62 85 ASN A N 1
ATOM 665 C CA . ASN A 1 85 ? 21.093 -3.343 -18.146 1.00 73.62 85 ASN A CA 1
ATOM 666 C C . ASN A 1 85 ? 21.899 -3.163 -16.853 1.00 73.62 85 ASN A C 1
ATOM 668 O O . ASN A 1 85 ? 21.679 -2.201 -16.123 1.00 73.62 85 ASN A O 1
ATOM 672 N N . LYS A 1 86 ? 22.938 -3.983 -16.629 1.00 78.50 86 LYS A N 1
ATOM 673 C CA . LYS A 1 86 ? 23.879 -3.786 -15.510 1.00 78.50 86 LYS A CA 1
ATOM 674 C C . LYS A 1 86 ? 24.590 -2.430 -15.563 1.00 78.50 86 LYS A C 1
ATOM 676 O O . LYS A 1 86 ? 24.792 -1.808 -14.521 1.00 78.50 86 LYS A O 1
ATOM 681 N N . LEU A 1 87 ? 24.974 -1.970 -16.755 1.00 80.00 87 LEU A N 1
ATOM 682 C CA . LEU A 1 87 ? 25.575 -0.647 -16.938 1.00 80.00 87 LEU A CA 1
ATOM 683 C C . LEU A 1 87 ? 24.563 0.478 -16.705 1.00 80.00 87 LEU A C 1
ATOM 685 O O . LEU A 1 87 ? 24.891 1.418 -15.991 1.00 80.00 87 LEU A O 1
ATOM 689 N N . LEU A 1 88 ? 23.340 0.352 -17.226 1.00 77.56 88 LEU A N 1
ATOM 690 C CA . LEU A 1 88 ? 22.262 1.319 -17.015 1.00 77.56 88 LEU A CA 1
ATOM 691 C C . LEU A 1 88 ? 21.894 1.440 -15.538 1.00 77.56 88 LEU A C 1
ATOM 693 O O . LEU A 1 88 ? 21.756 2.549 -15.047 1.00 77.56 88 LEU A O 1
ATOM 697 N N . ILE A 1 89 ? 21.800 0.330 -14.802 1.00 77.88 89 ILE A N 1
ATOM 698 C CA . ILE A 1 89 ? 21.567 0.364 -13.352 1.00 77.88 89 ILE A CA 1
ATOM 699 C C . ILE A 1 89 ? 22.706 1.101 -12.653 1.00 77.88 89 ILE A C 1
ATOM 701 O O . ILE A 1 89 ? 22.456 1.925 -11.781 1.00 77.88 89 ILE A O 1
ATOM 705 N N . LYS A 1 90 ? 23.959 0.840 -13.038 1.00 81.06 90 LYS A N 1
ATOM 706 C CA . LYS A 1 90 ? 25.114 1.525 -12.449 1.00 81.06 90 LYS A CA 1
ATOM 707 C C . LYS A 1 90 ? 25.100 3.026 -12.753 1.00 81.06 90 LYS A C 1
ATOM 709 O O . LYS A 1 90 ? 25.399 3.815 -11.865 1.00 81.06 90 LYS A O 1
ATOM 714 N N . GLU A 1 91 ? 24.730 3.413 -13.968 1.00 82.62 91 GLU A N 1
ATOM 715 C CA . GLU A 1 91 ? 24.589 4.811 -14.377 1.00 82.62 91 GLU A CA 1
ATOM 716 C C . GLU A 1 91 ? 23.441 5.499 -13.627 1.00 82.62 91 GLU A C 1
ATOM 718 O O . GLU A 1 91 ? 23.655 6.533 -13.007 1.00 82.62 91 GLU A O 1
ATOM 723 N N . LEU A 1 92 ? 22.259 4.878 -13.588 1.00 79.69 92 LEU A N 1
ATOM 724 C CA . LEU A 1 92 ? 21.063 5.393 -12.913 1.00 79.69 92 LEU A CA 1
ATOM 725 C C . LEU A 1 92 ? 21.152 5.333 -11.381 1.00 79.69 92 LEU A C 1
ATOM 727 O O . LEU A 1 92 ? 20.413 6.040 -10.700 1.00 79.69 92 LEU A O 1
ATOM 731 N N . SER A 1 93 ? 22.048 4.513 -10.822 1.00 77.81 93 SER A N 1
ATOM 732 C CA . SER A 1 93 ? 22.335 4.502 -9.382 1.00 77.81 93 SER A CA 1
ATOM 733 C C . SER A 1 93 ? 23.074 5.757 -8.920 1.00 77.81 93 SER A C 1
ATOM 735 O O . SER A 1 93 ? 23.083 6.058 -7.727 1.00 77.81 93 SER A O 1
ATOM 737 N N . VAL A 1 94 ? 23.683 6.494 -9.856 1.00 82.00 94 VAL A N 1
ATOM 738 C CA . VAL A 1 94 ? 24.309 7.782 -9.587 1.00 82.00 94 VAL A CA 1
ATOM 739 C C . VAL A 1 94 ? 23.338 8.876 -10.034 1.00 82.00 94 VAL A C 1
ATOM 741 O O . VAL A 1 94 ? 23.012 8.956 -11.219 1.00 82.00 94 VAL A O 1
ATOM 744 N N . PRO A 1 95 ? 22.853 9.731 -9.120 1.00 77.94 95 PRO A N 1
ATOM 745 C CA . PRO A 1 95 ? 21.951 10.809 -9.495 1.00 77.94 95 PRO A CA 1
ATOM 746 C C . PRO A 1 95 ? 22.644 11.762 -10.488 1.00 77.94 95 PRO A C 1
ATOM 748 O O . PRO A 1 95 ? 23.820 12.095 -10.297 1.00 77.94 95 PRO A O 1
ATOM 751 N N . PRO A 1 96 ? 21.949 12.226 -11.545 1.00 80.69 96 PRO A N 1
ATOM 752 C CA . PRO A 1 96 ? 22.480 13.242 -12.444 1.00 80.69 96 PRO A CA 1
ATOM 753 C C . PRO A 1 96 ? 22.948 14.484 -11.665 1.00 80.69 96 PRO A C 1
ATOM 755 O O . PRO A 1 96 ? 22.276 14.901 -10.723 1.00 80.69 96 PRO A O 1
ATOM 758 N N . PRO A 1 97 ? 24.037 15.159 -12.074 1.00 77.31 97 PRO A N 1
ATOM 759 C CA . PRO A 1 97 ? 24.587 16.304 -11.337 1.00 77.31 97 PRO A CA 1
ATOM 760 C C . PRO A 1 97 ? 23.629 17.509 -11.212 1.00 77.31 97 PRO A C 1
ATOM 762 O O . PRO A 1 97 ? 23.903 18.435 -10.454 1.00 77.31 97 PRO A O 1
ATOM 765 N N . SER A 1 98 ? 22.504 17.508 -11.935 1.00 79.94 98 SER A N 1
ATOM 766 C CA . SER A 1 98 ? 21.435 18.514 -11.877 1.00 79.94 98 SER A CA 1
ATOM 767 C C . SER A 1 98 ? 20.132 18.023 -11.230 1.00 79.94 98 SER A C 1
ATOM 769 O O . SER A 1 98 ? 19.180 18.803 -11.129 1.00 79.94 98 SER A O 1
ATOM 771 N N . SER A 1 99 ? 20.047 16.759 -10.800 1.00 78.94 99 SER A N 1
ATOM 772 C CA . SER A 1 99 ? 18.844 16.246 -10.143 1.00 78.94 99 SER A CA 1
ATOM 773 C C . SER A 1 99 ? 18.791 16.711 -8.692 1.00 78.94 99 SER A C 1
ATOM 775 O O . SER A 1 99 ? 19.776 16.614 -7.964 1.00 78.94 99 SER A O 1
ATOM 777 N N . LYS A 1 100 ? 17.631 17.213 -8.269 1.00 72.06 100 LYS A N 1
ATOM 778 C CA . LYS A 1 100 ? 17.345 17.510 -6.864 1.00 72.06 100 LYS A CA 1
ATOM 779 C C . LYS A 1 100 ? 16.677 16.292 -6.245 1.00 72.06 100 LYS A C 1
ATOM 781 O O . LYS A 1 100 ? 15.786 15.717 -6.870 1.00 72.06 100 LYS A O 1
ATOM 786 N N . ASP A 1 101 ? 17.069 15.949 -5.026 1.00 75.69 101 ASP A N 1
ATOM 787 C CA . ASP A 1 101 ? 16.388 14.911 -4.259 1.00 75.69 101 ASP A CA 1
ATOM 788 C C . ASP A 1 101 ? 14.901 15.249 -4.096 1.00 75.69 101 ASP A C 1
ATOM 790 O O . ASP A 1 1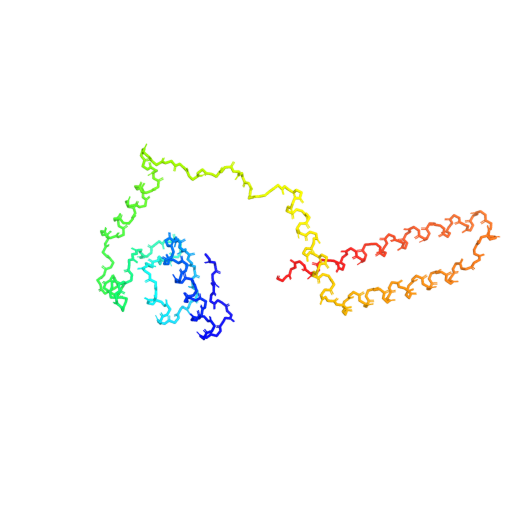01 ? 14.506 16.422 -4.085 1.00 75.69 101 ASP A O 1
ATOM 794 N N . LEU A 1 102 ? 14.072 14.210 -3.966 1.00 76.25 102 LEU A N 1
ATOM 795 C CA . LEU A 1 102 ? 12.654 14.346 -3.637 1.00 76.25 102 LEU A CA 1
ATOM 796 C C . LEU A 1 102 ? 12.515 15.107 -2.311 1.00 76.25 102 LEU A C 1
ATOM 798 O O . LEU A 1 102 ? 12.655 14.542 -1.228 1.00 76.25 102 LEU A O 1
ATOM 802 N N . TYR A 1 103 ? 12.258 16.410 -2.408 1.00 77.31 103 TYR A N 1
ATOM 803 C CA . TYR A 1 103 ? 12.069 17.277 -1.257 1.00 77.31 103 TYR A CA 1
ATOM 804 C C . TYR A 1 103 ? 10.588 17.338 -0.896 1.00 77.31 103 TYR A C 1
ATOM 806 O O . TYR A 1 103 ? 9.765 17.865 -1.647 1.00 77.31 103 TYR A O 1
ATOM 814 N N . PHE A 1 104 ? 10.260 16.824 0.283 1.00 82.88 104 PHE A N 1
ATOM 815 C CA . PHE A 1 104 ? 8.948 16.989 0.892 1.00 82.88 104 PHE A CA 1
ATOM 816 C C . PHE A 1 104 ? 9.022 18.131 1.908 1.00 82.88 104 PHE A C 1
ATOM 818 O O . PHE A 1 104 ? 9.951 18.192 2.712 1.00 82.88 104 PHE A O 1
ATOM 825 N N . SER A 1 105 ? 8.047 19.042 1.885 1.00 82.00 105 SER A N 1
ATOM 826 C CA . SER A 1 105 ? 8.005 20.200 2.793 1.00 82.00 105 SER A CA 1
ATOM 827 C C . SER A 1 105 ? 7.903 19.806 4.269 1.00 82.00 105 SER A C 1
ATOM 829 O O . SER A 1 105 ? 8.338 20.551 5.145 1.00 82.00 105 SER A O 1
ATOM 831 N N . THR A 1 106 ? 7.337 18.635 4.551 1.00 86.00 106 THR A N 1
ATOM 832 C CA . THR A 1 106 ? 7.207 18.065 5.888 1.00 86.00 106 THR A CA 1
ATOM 833 C C . THR A 1 106 ? 7.553 16.579 5.853 1.00 86.00 106 THR A C 1
ATOM 835 O O . THR A 1 106 ? 7.229 15.875 4.900 1.00 86.00 106 THR A O 1
ATOM 838 N N . GLN A 1 107 ? 8.180 16.076 6.922 1.00 82.88 107 GLN A N 1
ATOM 839 C CA . GLN A 1 107 ? 8.451 14.640 7.079 1.00 82.88 107 GLN A CA 1
ATOM 840 C C . GLN A 1 107 ? 7.155 13.811 7.138 1.00 82.88 107 GLN A C 1
ATOM 842 O O . GLN A 1 107 ? 7.125 12.662 6.708 1.00 82.88 107 GLN A O 1
ATOM 847 N N . TYR A 1 108 ? 6.076 14.401 7.660 1.00 83.75 108 TYR A N 1
ATOM 848 C CA . TYR A 1 108 ? 4.758 13.780 7.773 1.00 83.75 108 TYR A CA 1
ATOM 849 C C . TYR A 1 108 ? 3.705 14.633 7.077 1.00 83.75 108 TYR A C 1
ATOM 851 O O . TYR A 1 108 ? 3.767 15.859 7.131 1.00 83.75 108 TYR A O 1
ATOM 859 N N . SER A 1 109 ? 2.689 13.999 6.490 1.00 83.94 109 SER A N 1
ATOM 860 C CA . SER A 1 109 ? 1.596 14.719 5.820 1.00 83.94 109 SER A CA 1
ATOM 861 C C . SER A 1 109 ? 0.784 15.609 6.777 1.00 83.94 109 SER A C 1
ATOM 863 O O . SER A 1 109 ? 0.263 16.635 6.352 1.00 83.94 109 SER A O 1
ATOM 865 N N . GLN A 1 110 ? 0.680 15.233 8.060 1.00 89.75 110 GLN A N 1
ATOM 866 C CA . GLN A 1 110 ? -0.113 15.912 9.098 1.00 89.75 110 GLN A CA 1
ATOM 867 C C . GLN A 1 110 ? 0.574 15.817 10.475 1.00 89.75 110 GLN A C 1
ATOM 869 O O . GLN A 1 110 ? 1.367 14.895 10.682 1.00 89.75 110 GLN A O 1
ATOM 874 N N . PRO A 1 111 ? 0.269 16.710 11.436 1.00 92.56 111 PRO A N 1
ATOM 875 C CA . PRO A 1 111 ? 0.851 16.665 12.778 1.00 92.56 111 PRO A CA 1
ATOM 876 C C . PRO A 1 111 ? 0.373 15.452 13.591 1.00 92.56 111 PRO A C 1
ATOM 878 O O . PRO A 1 111 ? -0.713 14.911 13.367 1.00 92.56 111 PRO A O 1
ATOM 881 N N . ILE A 1 112 ? 1.174 15.056 14.586 1.00 92.38 112 ILE A N 1
ATOM 882 C CA . ILE A 1 112 ? 0.959 13.830 15.373 1.00 92.38 112 ILE A CA 1
ATOM 883 C C . ILE A 1 112 ? -0.388 13.803 16.102 1.00 92.38 112 ILE A C 1
ATOM 885 O O . ILE A 1 112 ? -1.023 12.757 16.174 1.00 92.38 112 ILE A O 1
ATOM 889 N N . LEU A 1 113 ? -0.865 14.951 16.591 1.00 92.75 113 LEU A N 1
ATOM 890 C CA . LEU A 1 113 ? -2.152 15.041 17.282 1.00 92.75 113 LEU A CA 1
ATOM 891 C C . LEU A 1 113 ? -3.322 14.773 16.334 1.00 92.75 113 LEU A C 1
ATOM 893 O O . LEU A 1 113 ? -4.244 14.052 16.701 1.00 92.75 113 LEU A O 1
ATOM 897 N N . THR A 1 114 ? -3.265 15.288 15.104 1.00 90.88 114 THR A N 1
ATOM 898 C CA . THR A 1 114 ? -4.303 15.045 14.095 1.00 90.88 114 THR A CA 1
ATOM 899 C C . THR A 1 114 ? -4.316 13.583 13.669 1.00 90.88 114 THR A C 1
ATOM 901 O O . THR A 1 114 ? -5.385 12.986 13.589 1.00 90.88 114 THR A O 1
ATOM 904 N N . GLN A 1 115 ? -3.142 12.976 13.463 1.00 92.19 115 GLN A N 1
ATOM 905 C CA . GLN A 1 115 ? -3.049 11.545 13.160 1.00 92.19 115 GLN A CA 1
ATOM 906 C C . GLN A 1 115 ? -3.559 10.688 14.329 1.00 92.19 115 GLN A C 1
ATOM 908 O O . GLN A 1 115 ? -4.341 9.767 14.119 1.00 92.19 115 GLN A O 1
ATOM 913 N N . CYS A 1 116 ? -3.182 11.028 15.565 1.00 93.62 116 CYS A N 1
ATOM 914 C CA . CYS A 1 116 ? -3.615 10.324 16.771 1.00 93.62 116 CYS A CA 1
ATOM 915 C C . CYS A 1 116 ? -5.136 10.399 16.955 1.00 93.62 116 CYS A C 1
ATOM 917 O O . CYS A 1 116 ? -5.789 9.370 17.117 1.00 93.62 116 CYS A O 1
ATOM 919 N N . MET A 1 117 ? -5.719 11.595 16.846 1.00 93.88 117 MET A N 1
ATOM 920 C CA . MET A 1 117 ? -7.169 11.779 16.930 1.00 93.88 117 MET A CA 1
ATOM 921 C C . MET A 1 117 ? -7.902 11.054 15.798 1.00 93.88 117 MET A C 1
ATOM 923 O O . MET A 1 117 ? -8.933 10.437 16.050 1.00 93.88 117 MET A O 1
ATOM 927 N N . ALA A 1 118 ? -7.360 11.050 14.575 1.00 91.44 118 ALA A N 1
ATOM 928 C CA . ALA A 1 118 ? -7.931 10.288 13.465 1.00 91.44 118 ALA A CA 1
ATOM 929 C C . ALA A 1 118 ? -7.898 8.771 13.726 1.00 91.44 118 ALA A C 1
ATOM 931 O O . ALA A 1 118 ? -8.887 8.082 13.470 1.00 91.44 118 ALA A O 1
ATOM 932 N N . CYS A 1 119 ? -6.801 8.249 14.282 1.00 90.31 119 CYS A N 1
ATOM 933 C CA . CYS A 1 119 ? -6.689 6.844 14.672 1.00 90.31 119 CYS A CA 1
ATOM 934 C C . CYS A 1 119 ? -7.671 6.482 15.794 1.00 90.31 119 CYS A C 1
ATOM 936 O O . CYS A 1 119 ? -8.377 5.484 15.674 1.00 90.31 119 CYS A O 1
ATOM 938 N N . LEU A 1 120 ? -7.773 7.302 16.847 1.00 90.88 120 LEU A N 1
ATOM 939 C CA . LEU A 1 120 ? -8.725 7.092 17.945 1.00 90.88 120 LEU A CA 1
ATOM 940 C C . LEU A 1 120 ? -10.174 7.152 17.460 1.00 90.88 120 LEU A C 1
ATOM 942 O O . LEU A 1 120 ? -10.988 6.321 17.851 1.00 90.88 120 LEU A O 1
ATOM 946 N N . TRP A 1 121 ? -10.488 8.090 16.568 1.00 90.88 121 TRP A N 1
ATOM 947 C CA . TRP A 1 121 ? -11.801 8.190 15.943 1.00 90.88 121 TRP A CA 1
ATOM 948 C C . TRP A 1 121 ? -12.134 6.945 15.114 1.00 90.88 121 TRP A C 1
ATOM 950 O O . TRP A 1 121 ? -13.207 6.363 15.273 1.00 90.88 121 TRP A O 1
ATOM 960 N N . LYS A 1 122 ? -11.203 6.492 14.262 1.00 88.25 122 LYS A N 1
ATOM 961 C CA . LYS A 1 122 ? -11.370 5.271 13.460 1.00 88.25 122 LYS A CA 1
ATOM 962 C C . LYS A 1 122 ? -11.548 4.042 14.355 1.00 88.25 122 LYS A C 1
ATOM 964 O O . LYS A 1 122 ? -12.424 3.226 14.080 1.00 88.25 122 LYS A O 1
ATOM 969 N N . GLN A 1 123 ? -10.777 3.946 15.438 1.00 84.69 123 GLN A N 1
ATOM 970 C CA . GLN A 1 123 ? -10.888 2.866 16.417 1.00 84.69 123 GLN A CA 1
ATOM 971 C C . GLN A 1 123 ? -12.242 2.890 17.132 1.00 84.69 123 GLN A C 1
ATOM 973 O O . GLN A 1 123 ? -12.894 1.856 17.244 1.00 84.69 123 GLN A O 1
ATOM 978 N N . HIS A 1 124 ? -12.696 4.068 17.564 1.00 84.81 124 HIS A N 1
ATOM 979 C CA . HIS A 1 124 ? -14.000 4.244 18.195 1.00 84.81 124 HIS A CA 1
ATOM 980 C C . HIS A 1 124 ? -15.133 3.824 17.253 1.00 84.81 124 HIS A C 1
ATOM 982 O O . HIS A 1 124 ? -16.010 3.056 17.638 1.00 84.81 124 HIS A O 1
ATOM 988 N N . LEU A 1 125 ? -15.089 4.264 15.994 1.00 84.25 125 LEU A N 1
ATOM 989 C CA . LEU A 1 125 ? -16.095 3.905 14.999 1.00 84.25 125 LEU A CA 1
ATOM 990 C C . LEU A 1 125 ? -16.075 2.407 14.657 1.00 84.25 125 LEU A C 1
ATOM 992 O O . LEU A 1 125 ? -17.134 1.810 14.482 1.00 84.25 125 LEU A O 1
ATOM 996 N N . SER A 1 126 ? -14.889 1.798 14.567 1.00 81.81 126 SER A N 1
ATOM 997 C CA . SER A 1 126 ? -14.748 0.354 14.352 1.00 81.81 126 SER A CA 1
ATOM 998 C C . SER A 1 126 ? -15.338 -0.439 15.514 1.00 81.81 126 SER A C 1
ATOM 1000 O O . SER A 1 126 ? -16.054 -1.407 15.282 1.00 81.81 126 SER A O 1
ATOM 1002 N N . TYR A 1 127 ? -15.093 0.007 16.750 1.00 75.75 127 TYR A N 1
ATOM 1003 C CA . TYR A 1 127 ? -15.626 -0.624 17.954 1.00 75.75 127 TYR A CA 1
ATOM 1004 C C . TYR A 1 127 ? -17.160 -0.615 17.967 1.00 75.75 127 TYR A C 1
ATOM 1006 O O . TYR A 1 127 ? -17.783 -1.649 18.170 1.00 75.75 127 TYR A O 1
ATOM 1014 N N . TRP A 1 128 ? -17.788 0.522 17.653 1.00 77.38 128 TRP A N 1
ATOM 1015 C CA . TRP A 1 128 ? -19.253 0.620 17.611 1.00 77.38 128 TRP A CA 1
ATOM 1016 C C . TRP A 1 128 ? -19.904 -0.018 16.374 1.00 77.38 128 TRP A C 1
ATOM 1018 O O . TRP A 1 128 ? -21.121 -0.202 16.357 1.00 77.38 128 TRP A O 1
ATOM 1028 N N . ARG A 1 129 ? -19.126 -0.373 15.343 1.00 80.31 129 ARG A N 1
ATOM 1029 C CA . ARG A 1 129 ? -19.615 -1.124 14.173 1.00 80.31 129 ARG A CA 1
ATOM 1030 C C . ARG A 1 129 ? -19.761 -2.626 14.428 1.00 80.31 129 ARG A C 1
ATOM 1032 O O . ARG A 1 129 ? -20.454 -3.264 13.640 1.00 80.31 129 ARG A O 1
ATOM 1039 N N . ASP A 1 130 ? -19.186 -3.164 15.507 1.00 76.12 130 ASP A N 1
ATOM 1040 C CA . ASP A 1 130 ? -19.413 -4.541 15.976 1.00 76.12 130 ASP A CA 1
ATOM 1041 C C . ASP A 1 130 ? -20.175 -4.552 17.321 1.00 76.12 130 ASP A C 1
ATOM 1043 O O . ASP A 1 130 ? -19.606 -4.801 18.390 1.00 76.12 130 ASP A O 1
ATOM 1047 N N . PRO A 1 131 ? -21.490 -4.256 17.306 1.00 74.06 131 PRO A N 1
ATOM 1048 C CA . PRO A 1 131 ? -22.281 -4.159 18.528 1.00 74.06 131 PRO A CA 1
ATOM 1049 C C . PRO A 1 131 ? -22.442 -5.506 19.239 1.00 74.06 131 PRO A C 1
ATOM 1051 O O . PRO A 1 131 ? -22.705 -5.517 20.440 1.00 74.06 131 PRO A O 1
ATOM 1054 N N . ALA A 1 132 ? -22.298 -6.635 18.536 1.00 76.44 132 ALA A N 1
ATOM 1055 C CA . ALA A 1 132 ? -22.456 -7.960 19.127 1.00 76.44 132 ALA A CA 1
ATOM 1056 C C . ALA A 1 132 ? -21.308 -8.261 20.098 1.00 76.44 132 ALA A C 1
ATOM 1058 O O . ALA A 1 132 ? -21.557 -8.652 21.240 1.00 76.44 132 ALA A O 1
ATOM 1059 N N . TYR A 1 133 ? -20.067 -8.002 19.680 1.00 73.56 133 TYR A N 1
ATOM 1060 C CA . TYR A 1 133 ? -18.896 -8.162 20.536 1.00 73.56 133 TYR A CA 1
ATOM 1061 C C . TYR A 1 133 ? -18.966 -7.259 21.777 1.00 73.56 133 TYR A C 1
ATOM 1063 O O . TYR A 1 133 ? -18.853 -7.730 22.912 1.00 73.56 133 TYR A O 1
ATOM 1071 N N . THR A 1 134 ? -19.252 -5.970 21.575 1.00 75.56 134 THR A N 1
ATOM 1072 C CA . THR A 1 134 ? -19.364 -4.984 22.660 1.00 75.56 134 THR A CA 1
ATOM 1073 C C . THR A 1 134 ? -20.511 -5.297 23.624 1.00 75.56 134 THR A C 1
ATOM 1075 O O . THR A 1 134 ? -20.338 -5.197 24.840 1.00 75.56 134 THR A O 1
ATOM 1078 N N . ALA A 1 135 ? -21.681 -5.709 23.126 1.00 81.56 135 ALA A N 1
ATOM 1079 C CA . ALA A 1 135 ? -22.826 -6.036 23.975 1.00 81.56 135 ALA A CA 1
ATOM 1080 C C . ALA A 1 135 ? -22.545 -7.241 24.880 1.00 81.56 135 ALA A C 1
ATOM 1082 O O . ALA A 1 135 ? -22.893 -7.211 26.060 1.00 81.56 135 ALA A O 1
ATOM 1083 N N . VAL A 1 136 ? -21.871 -8.270 24.355 1.00 82.75 136 VAL A N 1
ATOM 1084 C CA . VAL A 1 136 ? -21.462 -9.448 25.132 1.00 82.75 136 VAL A CA 1
ATOM 1085 C C . VAL A 1 136 ? -20.484 -9.051 26.239 1.00 82.75 136 VAL A C 1
ATOM 1087 O O . VAL A 1 136 ? -20.659 -9.463 27.388 1.00 82.75 136 VAL A O 1
ATOM 1090 N N . GLN A 1 137 ? -19.504 -8.195 25.936 1.00 77.81 137 GLN A N 1
ATOM 1091 C CA . GLN A 1 137 ? -18.569 -7.678 26.940 1.00 77.81 137 GLN A CA 1
ATOM 1092 C C . GLN A 1 137 ? -19.282 -6.882 28.041 1.00 77.81 137 GLN A C 1
ATOM 1094 O O . GLN A 1 137 ? -19.049 -7.129 29.227 1.00 77.81 137 GLN A O 1
ATOM 1099 N N . ILE A 1 138 ? -20.176 -5.956 27.675 1.00 83.38 138 ILE A N 1
ATOM 1100 C CA . ILE A 1 138 ? -20.947 -5.154 28.637 1.00 83.38 138 ILE A CA 1
ATOM 1101 C C . ILE A 1 138 ? -21.830 -6.060 29.498 1.00 83.38 138 ILE A C 1
ATOM 1103 O O . ILE A 1 138 ? -21.845 -5.919 30.720 1.00 83.38 138 ILE A O 1
ATOM 1107 N N . PHE A 1 139 ? -22.513 -7.027 28.885 1.00 86.88 139 PHE A N 1
ATOM 1108 C CA . PHE A 1 139 ? -23.371 -7.976 29.585 1.00 86.88 139 PHE A CA 1
ATOM 1109 C C . PHE A 1 139 ? -22.597 -8.777 30.638 1.00 86.88 139 PHE A C 1
ATOM 1111 O O . PHE A 1 139 ? -22.960 -8.751 31.814 1.00 86.88 139 PHE A O 1
ATOM 1118 N N . PHE A 1 140 ? -21.493 -9.429 30.256 1.00 81.94 140 PHE A N 1
ATOM 1119 C CA . PHE A 1 140 ? -20.688 -10.205 31.203 1.00 81.94 140 PHE A CA 1
ATOM 1120 C C . PHE A 1 140 ? -20.054 -9.328 32.286 1.00 81.94 140 PHE A C 1
ATOM 1122 O O . PHE A 1 140 ? -20.016 -9.729 33.449 1.00 81.94 140 PHE A O 1
ATOM 1129 N N . THR A 1 141 ? -19.628 -8.110 31.943 1.00 83.62 141 THR A N 1
ATOM 1130 C CA . THR A 1 141 ? -19.082 -7.162 32.925 1.00 83.62 141 THR A CA 1
ATOM 1131 C C . THR A 1 141 ? -20.135 -6.768 33.962 1.00 83.62 141 THR A C 1
ATOM 1133 O O . THR A 1 141 ? -19.837 -6.756 35.156 1.00 83.62 141 THR A O 1
ATOM 1136 N N . ILE A 1 142 ? -21.379 -6.507 33.542 1.00 87.56 142 ILE A N 1
ATOM 1137 C CA . ILE A 1 142 ? -22.495 -6.207 34.452 1.00 87.56 142 ILE A CA 1
ATOM 1138 C C . ILE A 1 142 ? -22.809 -7.412 35.344 1.00 87.56 142 ILE A C 1
ATOM 1140 O O . ILE A 1 142 ? -22.967 -7.246 36.552 1.00 87.56 142 ILE A O 1
ATOM 1144 N N . VAL A 1 143 ? -22.858 -8.626 34.785 1.00 87.00 143 VAL A N 1
ATOM 1145 C CA . VAL A 1 143 ? -23.122 -9.852 35.559 1.00 87.00 143 VAL A CA 1
ATOM 1146 C C . VAL A 1 143 ? -22.061 -10.056 36.642 1.00 87.00 143 VAL A C 1
ATOM 1148 O O . VAL A 1 143 ? -22.400 -10.261 37.807 1.00 87.00 143 VAL A O 1
ATOM 1151 N N . VAL A 1 144 ? -20.779 -9.937 36.288 1.00 83.38 144 VAL A N 1
ATOM 1152 C CA . VAL A 1 144 ? -19.664 -10.066 37.236 1.00 83.38 144 VAL A CA 1
ATOM 1153 C C . VAL A 1 144 ? -19.708 -8.959 38.296 1.00 83.38 144 VAL A C 1
ATOM 1155 O O . VAL A 1 144 ? -19.542 -9.238 39.485 1.00 83.38 144 VAL A O 1
ATOM 1158 N N . ALA A 1 145 ? -19.997 -7.715 37.900 1.00 84.06 145 ALA A N 1
ATOM 1159 C CA . ALA A 1 145 ? -20.136 -6.594 38.827 1.00 84.06 145 ALA A CA 1
ATOM 1160 C C . ALA A 1 145 ? -21.282 -6.805 39.833 1.00 84.06 145 ALA A C 1
ATOM 1162 O O . ALA A 1 145 ? -21.104 -6.541 41.022 1.00 84.06 145 ALA A O 1
ATOM 1163 N N . LEU A 1 146 ? -22.430 -7.327 39.388 1.00 86.94 146 LEU A N 1
ATOM 1164 C CA . LEU A 1 146 ? -23.561 -7.654 40.261 1.00 86.94 146 LEU A CA 1
ATOM 1165 C C . LEU A 1 146 ? -23.240 -8.814 41.209 1.00 86.94 146 LEU A C 1
ATOM 1167 O O . LEU A 1 146 ? -23.560 -8.730 42.396 1.00 86.94 146 LEU A O 1
ATOM 1171 N N . MET A 1 147 ? -22.561 -9.863 40.730 1.00 83.94 147 MET A N 1
ATOM 1172 C CA . MET A 1 147 ? -22.110 -10.961 41.590 1.00 83.94 147 MET A CA 1
ATOM 1173 C C . MET A 1 147 ? -21.208 -10.444 42.713 1.00 83.94 147 MET A C 1
ATOM 1175 O O . MET A 1 147 ? -21.505 -10.676 43.884 1.00 83.94 147 MET A O 1
ATOM 1179 N N . PHE A 1 148 ? -20.168 -9.671 42.390 1.00 78.12 148 PHE A N 1
ATOM 1180 C CA . PHE A 1 148 ? -19.291 -9.094 43.412 1.00 78.12 148 PHE A CA 1
ATOM 1181 C C . PHE A 1 148 ? -20.017 -8.094 44.318 1.00 78.12 148 PHE A C 1
ATOM 1183 O O . PHE A 1 148 ? -19.838 -8.139 45.534 1.00 78.12 148 PHE A O 1
ATOM 1190 N N . GLY A 1 149 ? -20.883 -7.241 43.765 1.00 80.88 149 GLY A N 1
ATOM 1191 C CA . GLY A 1 149 ? -21.701 -6.314 44.549 1.00 80.88 149 GLY A CA 1
ATOM 1192 C C . GLY A 1 149 ? -22.595 -7.029 45.567 1.00 80.88 149 GLY A C 1
ATOM 1193 O O . GLY A 1 149 ? -22.736 -6.559 46.695 1.00 80.88 149 GLY A O 1
ATOM 1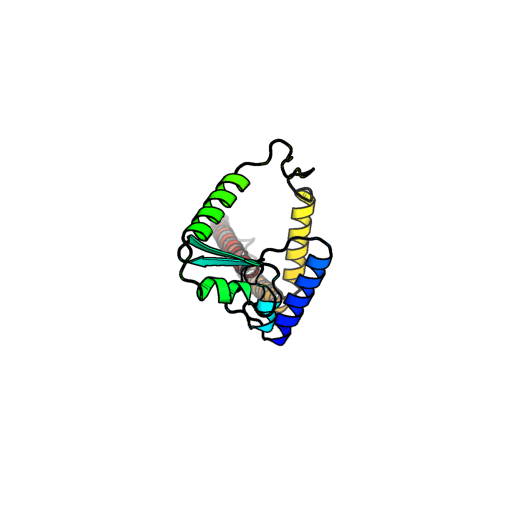194 N N . SER A 1 150 ? -23.143 -8.192 45.201 1.00 83.38 150 SER A N 1
ATOM 1195 C CA . SER A 1 150 ? -23.983 -9.011 46.083 1.00 83.38 150 SER A CA 1
ATOM 1196 C C . SER A 1 150 ? -23.189 -9.779 47.151 1.00 83.38 150 SER A C 1
ATOM 1198 O O . SER A 1 150 ? -23.616 -9.815 48.303 1.00 83.38 150 SER A O 1
ATOM 1200 N N . ILE A 1 151 ? -22.012 -10.329 46.819 1.00 79.56 151 ILE A N 1
ATOM 1201 C CA . ILE A 1 151 ? -21.160 -11.093 47.754 1.00 79.56 151 ILE A CA 1
ATOM 1202 C C . ILE A 1 151 ? -20.673 -10.216 48.914 1.00 79.56 151 ILE A C 1
ATOM 1204 O O . ILE A 1 151 ? -20.576 -10.679 50.048 1.00 79.56 151 ILE A O 1
ATOM 1208 N N . PHE A 1 152 ? -20.384 -8.944 48.641 1.00 71.00 152 PHE A N 1
ATOM 1209 C CA . PHE A 1 152 ? -19.871 -7.996 49.634 1.00 71.00 152 PHE A CA 1
ATOM 1210 C C . PHE A 1 152 ? -20.934 -7.013 50.135 1.00 71.00 152 PHE A C 1
ATOM 1212 O O . PHE A 1 152 ? -20.622 -6.015 50.797 1.00 71.00 152 PHE A O 1
ATOM 1219 N N . TRP A 1 153 ? -22.204 -7.300 49.850 1.00 72.25 153 TRP A N 1
ATOM 1220 C CA . TRP A 1 153 ? -23.320 -6.491 50.305 1.00 72.25 153 TRP A CA 1
ATOM 1221 C C . TRP A 1 153 ? -23.346 -6.462 51.843 1.00 72.25 153 TRP A C 1
ATOM 1223 O O . TRP A 1 153 ? -23.456 -7.497 52.493 1.00 72.25 153 TRP A O 1
ATOM 1233 N N . LYS A 1 154 ? -23.240 -5.260 52.431 1.00 67.44 154 LYS A N 1
ATOM 1234 C CA . LYS A 1 154 ? -23.169 -4.993 53.889 1.00 67.44 154 LYS A CA 1
ATOM 1235 C C . LYS A 1 154 ? -21.873 -5.394 54.625 1.00 67.44 154 LYS A C 1
ATOM 1237 O O . LYS A 1 154 ? -21.876 -5.473 55.851 1.00 67.44 154 LYS A O 1
ATOM 1242 N N . GLN A 1 155 ? -20.730 -5.515 53.944 1.00 64.44 155 GLN A N 1
ATOM 1243 C CA . GLN A 1 155 ? -19.434 -5.806 54.596 1.00 64.44 155 GLN A CA 1
ATOM 1244 C C . GLN A 1 155 ? -18.917 -4.691 55.551 1.00 64.44 155 GLN A C 1
ATOM 1246 O O . GLN A 1 155 ? -17.952 -4.900 56.283 1.00 64.44 155 GLN A O 1
ATOM 1251 N N . GLY A 1 156 ? -19.555 -3.514 55.591 1.00 63.06 156 GLY A N 1
ATOM 1252 C CA . GLY A 1 156 ? -19.110 -2.333 56.349 1.00 63.06 156 GLY A CA 1
ATOM 1253 C C . GLY A 1 156 ? -19.219 -2.396 57.882 1.00 63.06 156 GLY A C 1
ATOM 1254 O O . GLY A 1 156 ? -18.781 -1.456 58.535 1.00 63.06 156 GLY A O 1
ATOM 1255 N N . SER A 1 157 ? -19.773 -3.465 58.473 1.00 62.81 157 SER A N 1
ATOM 1256 C CA . SER A 1 157 ? -19.819 -3.642 59.940 1.00 62.81 157 SER A CA 1
ATOM 1257 C C . SER A 1 157 ? -18.785 -4.645 60.480 1.00 62.81 157 SER A C 1
ATOM 1259 O O . SER A 1 157 ? -18.877 -5.064 61.635 1.00 62.81 157 SER A O 1
ATOM 1261 N N . GLN A 1 158 ? -17.844 -5.102 59.644 1.00 62.41 158 GLN A N 1
ATOM 1262 C CA . GLN A 1 158 ? -16.873 -6.144 59.995 1.00 62.41 158 GLN A CA 1
ATOM 1263 C C . GLN A 1 158 ? -15.635 -5.562 60.701 1.00 62.41 158 GLN A C 1
ATOM 1265 O O . GLN A 1 158 ? -15.191 -4.454 60.424 1.00 62.41 158 GLN A O 1
ATOM 1270 N N . THR A 1 159 ? -15.036 -6.335 61.610 1.00 63.72 159 THR A N 1
ATOM 1271 C CA . THR A 1 159 ? -13.829 -5.956 62.367 1.00 63.72 159 THR A CA 1
ATOM 1272 C C . THR A 1 159 ? -12.625 -5.674 61.446 1.00 63.72 159 THR A C 1
ATOM 1274 O O . THR A 1 159 ? -12.415 -6.402 60.475 1.00 63.72 159 THR A O 1
ATOM 1277 N N . PHE A 1 160 ? -11.774 -4.697 61.802 1.00 70.31 160 PHE A N 1
ATOM 1278 C CA . PHE A 1 160 ? -10.609 -4.205 61.031 1.00 70.31 160 PHE A CA 1
ATOM 1279 C C . PHE A 1 160 ? -9.787 -5.298 60.312 1.00 70.31 160 PHE A C 1
ATOM 1281 O O . PHE A 1 160 ? -9.486 -5.180 59.126 1.00 70.31 160 PHE A O 1
ATOM 1288 N N . ARG A 1 161 ? -9.486 -6.417 60.989 1.00 64.38 161 ARG A N 1
ATOM 1289 C CA . ARG A 1 161 ? -8.710 -7.537 60.423 1.00 64.38 161 ARG A CA 1
ATOM 1290 C C . ARG A 1 161 ? -9.414 -8.262 59.264 1.00 64.38 161 ARG A C 1
ATOM 1292 O O . ARG A 1 161 ? -8.751 -8.642 58.305 1.00 64.38 161 ARG A O 1
ATOM 1299 N N . LYS A 1 162 ? -10.742 -8.432 59.319 1.00 66.44 162 LYS A N 1
ATOM 1300 C CA . LYS A 1 162 ? -11.528 -9.019 58.216 1.00 66.44 162 LYS A CA 1
ATOM 1301 C C . LYS A 1 162 ? -11.645 -8.049 57.038 1.00 66.44 162 LYS A C 1
ATOM 1303 O O . LYS A 1 162 ? -11.668 -8.483 55.893 1.00 66.44 162 LYS A O 1
ATOM 1308 N N . GLN A 1 163 ? -11.659 -6.745 57.310 1.00 69.62 163 GLN A N 1
ATOM 1309 C CA . GLN A 1 163 ? -11.765 -5.720 56.274 1.00 69.62 163 GLN A CA 1
ATOM 1310 C C . GLN A 1 163 ? -10.486 -5.575 55.438 1.00 69.62 163 GLN A C 1
ATOM 1312 O O . GLN A 1 163 ? -10.575 -5.487 54.217 1.00 69.62 163 GLN A O 1
ATOM 1317 N N . VAL A 1 164 ? -9.298 -5.641 56.054 1.00 71.44 164 VAL A N 1
ATOM 1318 C CA . VAL A 1 164 ? -8.015 -5.632 55.319 1.00 71.44 164 VAL A CA 1
ATOM 1319 C C . VAL A 1 164 ? -7.900 -6.839 54.380 1.00 71.44 164 VAL A C 1
ATOM 1321 O O . VAL A 1 164 ? -7.492 -6.689 53.229 1.00 71.44 164 VAL A O 1
ATOM 1324 N N . GLN A 1 165 ? -8.319 -8.025 54.834 1.00 72.19 165 GLN A N 1
ATOM 1325 C CA . GLN A 1 165 ? -8.300 -9.239 54.014 1.00 72.19 165 GLN A CA 1
ATOM 1326 C C . GLN A 1 165 ? -9.295 -9.166 52.840 1.00 72.19 165 GLN A C 1
ATOM 1328 O O . GLN A 1 165 ? -8.944 -9.544 51.723 1.00 72.19 165 GLN A O 1
ATOM 1333 N N . CYS A 1 166 ? -10.501 -8.623 53.056 1.00 70.19 166 CYS A N 1
ATOM 1334 C CA . CYS A 1 166 ? -11.456 -8.371 51.972 1.00 70.19 166 CYS A CA 1
ATOM 1335 C C . CYS A 1 166 ? -10.923 -7.343 50.962 1.00 70.19 166 CYS A C 1
ATOM 1337 O O . CYS A 1 166 ? -10.954 -7.605 49.763 1.00 70.19 166 CYS A O 1
ATOM 1339 N N . ASN A 1 167 ? -10.364 -6.217 51.417 1.00 75.38 167 ASN A N 1
ATOM 1340 C CA . ASN A 1 167 ? -9.806 -5.179 50.540 1.00 75.38 167 ASN A CA 1
ATOM 1341 C C . ASN A 1 167 ? -8.641 -5.691 49.677 1.00 75.38 167 ASN A C 1
ATOM 1343 O O . ASN A 1 167 ? -8.565 -5.356 48.496 1.00 75.38 167 ASN A O 1
ATOM 1347 N N . GLY A 1 168 ? -7.770 -6.543 50.230 1.00 78.75 168 GLY A N 1
ATOM 1348 C CA . GLY A 1 168 ? -6.700 -7.189 49.462 1.00 78.75 168 GLY A CA 1
ATOM 1349 C C . GLY A 1 168 ? -7.236 -8.102 48.354 1.00 78.75 168 GLY A C 1
ATOM 1350 O O . GLY A 1 168 ? -6.744 -8.070 47.227 1.00 78.75 168 GLY A O 1
ATOM 1351 N N . PHE A 1 169 ? -8.301 -8.858 48.640 1.00 79.12 169 PHE A N 1
ATOM 1352 C CA . PHE A 1 169 ? -8.973 -9.679 47.633 1.00 79.12 169 PHE A CA 1
ATOM 1353 C C . PHE A 1 169 ? -9.625 -8.818 46.536 1.00 79.12 169 PHE A C 1
ATOM 1355 O O . PHE A 1 169 ? -9.521 -9.154 45.358 1.00 79.12 169 PHE A O 1
ATOM 1362 N N . HIS A 1 170 ? -10.230 -7.675 46.880 1.00 73.94 170 HIS A N 1
ATOM 1363 C CA . HIS A 1 170 ? -10.804 -6.748 45.895 1.00 73.94 170 HIS A CA 1
ATOM 1364 C C . HIS A 1 170 ? -9.765 -6.215 44.902 1.00 73.94 170 HIS A C 1
ATOM 1366 O O . HIS A 1 170 ? -10.000 -6.267 43.696 1.00 73.94 170 HIS A O 1
ATOM 1372 N N . LEU A 1 171 ? -8.611 -5.757 45.399 1.00 78.56 171 LEU A N 1
ATOM 1373 C CA . LEU A 1 171 ? -7.547 -5.189 44.565 1.00 78.56 171 LEU A CA 1
ATOM 1374 C C . LEU A 1 171 ? -6.956 -6.224 43.589 1.00 78.56 171 LEU A C 1
ATOM 1376 O O . LEU A 1 171 ? -6.646 -5.914 42.437 1.00 78.56 171 LEU A O 1
ATOM 1380 N N . TYR A 1 172 ? -6.822 -7.473 44.045 1.00 80.94 172 TYR A N 1
ATOM 1381 C CA . TYR A 1 172 ? -6.342 -8.579 43.217 1.00 80.94 172 TYR A CA 1
ATOM 1382 C C . TYR A 1 172 ? -7.324 -8.903 42.080 1.00 80.94 172 TYR A C 1
ATOM 1384 O O . TYR A 1 172 ? -6.931 -8.954 40.915 1.00 80.94 172 TYR A O 1
ATOM 1392 N N . ASN A 1 173 ? -8.619 -9.035 42.392 1.00 75.06 173 ASN A N 1
ATOM 1393 C CA . ASN A 1 173 ? -9.640 -9.353 41.389 1.00 75.06 173 ASN A CA 1
ATOM 1394 C C . ASN A 1 173 ? -9.853 -8.217 40.372 1.00 75.06 173 ASN A C 1
ATOM 1396 O O . ASN A 1 173 ? -9.999 -8.493 39.182 1.00 75.06 173 ASN A O 1
ATOM 1400 N N . SER A 1 174 ? -9.815 -6.945 40.791 1.00 76.56 174 SER A N 1
ATOM 1401 C CA . SER A 1 174 ? -9.925 -5.811 39.857 1.00 76.56 174 SER A CA 1
ATOM 1402 C C . SER A 1 174 ? -8.765 -5.761 38.860 1.00 76.56 174 SER A C 1
ATOM 1404 O O . SER A 1 174 ? -8.964 -5.425 37.694 1.00 76.56 174 SER A O 1
ATOM 1406 N N . SER A 1 175 ? -7.563 -6.143 39.299 1.00 77.19 175 SER A N 1
ATOM 1407 C CA . SER A 1 175 ? -6.367 -6.190 38.449 1.00 77.19 175 SER A CA 1
ATOM 1408 C C . SER A 1 175 ? -6.473 -7.282 37.376 1.00 77.19 175 SER A C 1
ATOM 1410 O O . SER A 1 175 ? -6.100 -7.059 36.222 1.00 77.19 175 SER A O 1
ATOM 1412 N N . ILE A 1 176 ? -7.047 -8.439 37.723 1.00 76.44 176 ILE A N 1
ATOM 1413 C CA . ILE A 1 176 ? -7.286 -9.534 36.772 1.00 76.44 176 ILE A CA 1
ATOM 1414 C C . ILE A 1 176 ? -8.332 -9.134 35.730 1.00 76.44 176 ILE A C 1
ATOM 1416 O O . ILE A 1 176 ? -8.079 -9.289 34.540 1.00 76.44 176 ILE A O 1
ATOM 1420 N N . ILE A 1 177 ? -9.464 -8.554 36.145 1.00 75.44 177 ILE A N 1
ATOM 1421 C CA . ILE A 1 177 ? -10.512 -8.097 35.213 1.00 75.44 177 ILE A CA 1
ATOM 1422 C C . ILE A 1 177 ? -9.965 -7.024 34.261 1.00 75.44 177 ILE A C 1
ATOM 1424 O O . ILE A 1 177 ? -10.229 -7.075 33.061 1.00 75.44 177 ILE A O 1
ATOM 1428 N N . GLY A 1 178 ? -9.1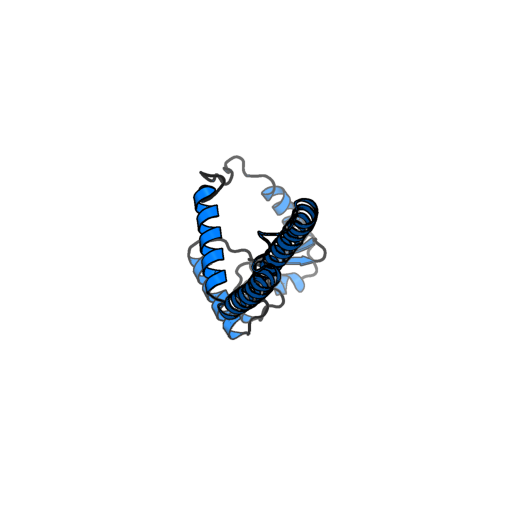55 -6.087 34.768 1.00 72.56 178 GLY A N 1
ATOM 1429 C CA . GLY A 1 178 ? -8.488 -5.083 33.935 1.00 72.56 178 GLY A CA 1
ATOM 1430 C C . GLY A 1 178 ? -7.561 -5.705 32.885 1.00 72.56 178 GLY A C 1
ATOM 1431 O O . GLY A 1 178 ? -7.574 -5.290 31.728 1.00 72.56 178 GLY A O 1
ATOM 1432 N N . THR A 1 179 ? -6.818 -6.747 33.260 1.00 71.38 179 THR A N 1
ATOM 1433 C CA . THR A 1 179 ? -5.914 -7.471 32.350 1.00 71.38 179 THR A CA 1
ATOM 1434 C C . THR A 1 179 ? -6.690 -8.282 31.304 1.00 71.38 179 THR A C 1
ATOM 1436 O O . THR A 1 179 ? -6.329 -8.270 30.128 1.00 71.38 179 THR A O 1
ATOM 1439 N N . GLN A 1 180 ? -7.795 -8.922 31.704 1.00 69.44 180 GLN A N 1
ATOM 1440 C CA . GLN A 1 180 ? -8.680 -9.681 30.814 1.00 69.44 180 GLN A CA 1
ATOM 1441 C C . GLN A 1 180 ? -9.381 -8.765 29.796 1.00 69.44 180 GLN A C 1
ATOM 1443 O O . GLN A 1 180 ? -9.502 -9.104 28.625 1.00 69.44 180 GLN A O 1
ATOM 1448 N N . ASN A 1 181 ? -9.806 -7.573 30.219 1.00 66.38 181 ASN A N 1
ATOM 1449 C CA . ASN A 1 181 ? -10.406 -6.592 29.316 1.00 66.38 181 ASN A CA 1
ATOM 1450 C C . ASN A 1 181 ? -9.362 -5.986 28.362 1.00 66.38 181 ASN A C 1
ATOM 1452 O O . ASN A 1 181 ? -9.664 -5.761 27.193 1.00 66.38 181 ASN A O 1
ATOM 1456 N N . ALA A 1 182 ? -8.117 -5.780 28.801 1.00 63.69 182 ALA A N 1
ATOM 1457 C CA . ALA A 1 182 ? -7.048 -5.298 27.925 1.00 63.69 182 ALA A CA 1
ATOM 1458 C C . ALA A 1 182 ? -6.678 -6.313 26.824 1.00 63.69 182 ALA A C 1
ATOM 1460 O O . ALA A 1 182 ? -6.500 -5.925 25.668 1.00 63.69 182 ALA A O 1
ATOM 1461 N N . SER A 1 183 ? -6.621 -7.612 27.142 1.00 63.34 183 SER A N 1
ATOM 1462 C CA . SER A 1 183 ? -6.324 -8.659 26.150 1.00 63.34 183 SER A CA 1
ATOM 1463 C C . SER A 1 183 ? -7.431 -8.817 25.101 1.00 63.34 183 SER A C 1
ATOM 1465 O O . SER A 1 183 ? -7.152 -9.136 23.948 1.00 63.34 183 SER A O 1
ATOM 1467 N N . THR A 1 184 ? -8.680 -8.488 25.442 1.00 61.34 184 THR A N 1
ATOM 1468 C CA . THR A 1 184 ? -9.809 -8.507 24.495 1.00 61.34 184 THR A CA 1
ATOM 1469 C C . THR A 1 184 ? -9.790 -7.379 23.452 1.00 61.34 184 THR A C 1
ATOM 1471 O O . THR A 1 184 ? -10.560 -7.418 22.496 1.00 61.34 184 THR A O 1
ATOM 1474 N N . VAL A 1 185 ? -8.905 -6.384 23.576 1.00 57.31 185 VAL A N 1
ATOM 1475 C CA . VAL A 1 185 ? -8.712 -5.341 22.545 1.00 57.31 185 VAL A CA 1
ATOM 1476 C C . VAL A 1 185 ? -7.714 -5.790 21.465 1.00 57.31 185 VAL A C 1
ATOM 1478 O O . VAL A 1 185 ? -7.675 -5.216 20.378 1.00 57.31 185 VAL A O 1
ATOM 1481 N N . GLN A 1 186 ? -6.937 -6.852 21.713 1.00 54.53 186 GLN A N 1
ATOM 1482 C CA . GLN A 1 186 ? -5.889 -7.310 20.795 1.00 54.53 186 GLN A CA 1
ATOM 1483 C C . GLN A 1 186 ? -6.363 -7.887 19.441 1.00 54.53 186 GLN A C 1
ATOM 1485 O O . GLN A 1 186 ? -5.598 -7.744 18.487 1.00 54.53 186 GLN A O 1
ATOM 1490 N N . PRO A 1 187 ? -7.565 -8.483 19.261 1.00 51.50 187 PRO A N 1
ATOM 1491 C CA . PRO A 1 187 ? -7.882 -9.149 17.997 1.00 51.50 187 PRO A CA 1
ATOM 1492 C C . PRO A 1 187 ? -8.504 -8.239 16.924 1.00 51.50 187 PRO A C 1
ATOM 1494 O O . PRO A 1 187 ? -8.701 -8.697 15.808 1.00 51.50 187 PRO A O 1
ATOM 1497 N N . VAL A 1 188 ? -8.787 -6.956 17.194 1.00 51.03 188 VAL A N 1
ATOM 1498 C CA . VAL A 1 188 ? -9.413 -6.052 16.192 1.00 51.03 188 VAL A CA 1
ATOM 1499 C C . VAL A 1 188 ? -8.378 -5.267 15.365 1.00 51.03 188 VAL A C 1
ATOM 1501 O O . VAL A 1 188 ? -8.730 -4.557 14.429 1.00 51.03 188 VAL A O 1
ATOM 1504 N N . VAL A 1 189 ? -7.083 -5.403 15.670 1.00 46.41 189 VAL A N 1
ATOM 1505 C CA . VAL A 1 189 ? -5.990 -4.711 14.948 1.00 46.41 189 VAL A CA 1
ATOM 1506 C C . VAL A 1 189 ? -5.215 -5.663 14.024 1.00 46.41 189 VAL A C 1
ATOM 1508 O O . VAL A 1 189 ? -4.295 -5.240 13.333 1.00 46.41 189 VAL A O 1
ATOM 1511 N N . VAL A 1 190 ? -5.589 -6.945 13.983 1.00 43.97 190 VAL A N 1
ATOM 1512 C CA . VAL A 1 190 ? -4.916 -7.960 13.161 1.00 43.97 190 VAL A CA 1
ATOM 1513 C C . VAL A 1 190 ? -5.929 -8.653 12.252 1.00 43.97 190 VAL A C 1
ATOM 1515 O O . VAL A 1 190 ? -6.245 -9.823 12.443 1.00 43.97 190 VAL A O 1
ATOM 1518 N N . VAL A 1 191 ? -6.448 -7.904 11.278 1.00 38.06 191 VAL A N 1
ATOM 1519 C CA . VAL A 1 191 ? -6.948 -8.423 9.995 1.00 38.06 191 VAL A CA 1
ATOM 1520 C C . VAL A 1 191 ? -6.527 -7.449 8.906 1.00 38.06 191 VAL A C 1
ATOM 1522 O O . VAL A 1 191 ? -6.773 -6.234 9.092 1.00 38.06 191 VAL A O 1
#

Secondary structure (DSSP, 8-state):
---TTTT--HHHHHHHHHHHHHHHHTT-------SS--HHHHTT-SEEEEEETTEEEEEEE--GGGHHHHHHHHS---HHHHHHHHHHHHHHTSPPTTPPP---SSSSSS-HHHHHHHHHHHHHHHHHH-HHHHHHHHHHHHHHHHHHHHHTTTGGGS-HHHHHHHHHHHHHHHHHHHHHHHHTTGGGS--

InterPro domains:
  IPR013525 ABC-2 type transporter, transmembrane domain [PF01061] (114-189)
  IPR027417 P-loop containing nucleoside triphosphate hydrolase [G3DSA:3.40.50.300] (1-66)
  IPR027417 P-loop containing nucleoside triphosphate hydrolase [SSF52540] (1-62)

Organism: NCBI:txid261450

Radius of gyration: 30.8 Å; chains: 1; bounding box: 50×37×92 Å